Protein AF-A0A8I2FTB3-F1 (afdb_monomer)

Structure (mmCIF, N/CA/C/O backbone):
data_AF-A0A8I2FTB3-F1
#
_entry.id   AF-A0A8I2FTB3-F1
#
loop_
_atom_site.group_PDB
_atom_site.id
_atom_site.type_symbol
_atom_site.label_atom_id
_atom_site.label_alt_id
_atom_site.label_comp_id
_atom_site.label_asym_id
_atom_site.label_entity_id
_atom_site.label_seq_id
_atom_site.pdbx_PDB_ins_code
_atom_site.Cartn_x
_atom_site.Cartn_y
_atom_site.Cartn_z
_atom_site.occupancy
_atom_site.B_iso_or_equiv
_atom_site.auth_seq_id
_atom_site.auth_comp_id
_atom_site.auth_asym_id
_atom_site.auth_atom_id
_atom_site.pdbx_PDB_model_num
ATOM 1 N N . MET A 1 1 ? -5.944 4.458 -16.902 1.00 38.09 1 MET A N 1
ATOM 2 C CA . MET A 1 1 ? -5.053 3.487 -17.588 1.00 38.09 1 MET A CA 1
ATOM 3 C C . MET A 1 1 ? -4.192 4.099 -18.701 1.00 38.09 1 MET A C 1
ATOM 5 O O . MET A 1 1 ? -3.116 3.575 -18.944 1.00 38.09 1 MET A O 1
ATOM 9 N N . GLN A 1 2 ? -4.595 5.196 -19.365 1.00 36.72 2 GLN A N 1
ATOM 10 C CA . GLN A 1 2 ? -3.801 5.747 -20.475 1.00 36.72 2 GLN A CA 1
ATOM 11 C C . GLN A 1 2 ? -2.557 6.549 -20.059 1.00 36.72 2 GLN A C 1
ATOM 13 O O . GLN A 1 2 ? -1.576 6.485 -20.779 1.00 36.72 2 GLN A O 1
ATOM 18 N N . ILE A 1 3 ? -2.555 7.299 -18.953 1.00 33.19 3 ILE A N 1
ATOM 19 C CA . ILE A 1 3 ? -1.509 8.319 -18.738 1.00 33.19 3 ILE A CA 1
ATOM 20 C C . ILE A 1 3 ? -0.160 7.722 -18.303 1.00 33.19 3 ILE A C 1
ATOM 22 O O . ILE A 1 3 ? 0.846 8.100 -18.877 1.00 33.19 3 ILE A O 1
ATOM 26 N N . ILE A 1 4 ? -0.105 6.749 -17.387 1.00 43.00 4 ILE A N 1
ATOM 27 C CA . ILE A 1 4 ? 1.186 6.183 -16.931 1.00 43.00 4 ILE A CA 1
ATOM 28 C C . ILE A 1 4 ? 1.811 5.255 -17.977 1.00 43.00 4 ILE A C 1
ATOM 30 O O . ILE A 1 4 ? 2.991 5.393 -18.267 1.00 43.00 4 ILE A O 1
ATOM 34 N N . TYR A 1 5 ? 1.014 4.417 -18.656 1.00 51.84 5 TYR A N 1
ATOM 35 C CA . TYR A 1 5 ? 1.498 3.711 -19.851 1.00 51.84 5 TYR A CA 1
ATOM 36 C C . TYR A 1 5 ? 1.980 4.690 -20.927 1.00 51.84 5 TYR A C 1
ATOM 38 O O . TYR A 1 5 ? 2.957 4.400 -21.607 1.00 51.84 5 TYR A O 1
ATOM 46 N N . LYS A 1 6 ? 1.320 5.848 -21.084 1.00 52.66 6 LYS A N 1
ATOM 47 C CA . LYS A 1 6 ? 1.789 6.904 -21.990 1.00 52.66 6 LYS A CA 1
ATOM 48 C C . LYS A 1 6 ? 3.086 7.538 -21.501 1.00 52.66 6 LYS A C 1
ATOM 50 O O . LYS A 1 6 ? 3.927 7.798 -22.341 1.00 52.66 6 LYS A O 1
ATOM 55 N N . ILE A 1 7 ? 3.267 7.776 -20.203 1.00 56.91 7 ILE A N 1
ATOM 56 C CA . ILE A 1 7 ? 4.492 8.365 -19.646 1.00 56.91 7 ILE A CA 1
ATOM 57 C C . ILE A 1 7 ? 5.662 7.397 -19.830 1.00 56.91 7 ILE A C 1
ATOM 59 O O . ILE A 1 7 ? 6.665 7.792 -20.417 1.00 56.91 7 ILE A O 1
ATOM 63 N N . ASP A 1 8 ? 5.504 6.126 -19.457 1.00 72.62 8 ASP A N 1
ATOM 64 C CA . ASP A 1 8 ? 6.523 5.100 -19.696 1.00 72.62 8 ASP A CA 1
ATOM 65 C C . ASP A 1 8 ? 6.819 4.970 -21.196 1.00 72.62 8 ASP A C 1
ATOM 67 O O . ASP A 1 8 ? 7.976 4.982 -21.598 1.00 72.62 8 ASP A O 1
ATOM 71 N N . ALA A 1 9 ? 5.795 4.935 -22.056 1.00 76.81 9 ALA A N 1
ATOM 72 C CA . ALA A 1 9 ? 5.991 4.850 -23.504 1.00 76.81 9 ALA A CA 1
ATOM 73 C C . ALA A 1 9 ? 6.649 6.103 -24.107 1.00 76.81 9 ALA A C 1
ATOM 75 O O . ALA A 1 9 ? 7.453 5.972 -25.026 1.00 76.81 9 ALA A O 1
ATOM 76 N N . LEU A 1 10 ? 6.334 7.303 -23.608 1.00 82.25 10 LEU A N 1
ATOM 77 C CA . LEU A 1 10 ? 6.932 8.566 -24.049 1.00 82.25 10 LEU A CA 1
ATOM 78 C C . LEU A 1 10 ? 8.394 8.660 -23.623 1.00 82.25 10 LEU A C 1
ATOM 80 O O . LEU A 1 10 ? 9.224 9.041 -24.442 1.00 82.25 10 LEU A O 1
ATOM 84 N N . PHE A 1 11 ? 8.724 8.275 -22.387 1.00 84.94 11 PHE A N 1
ATOM 85 C CA . PHE A 1 11 ? 10.113 8.193 -21.940 1.00 84.94 11 PHE A CA 1
ATOM 86 C C . PHE A 1 11 ? 10.884 7.145 -22.741 1.00 84.94 11 PHE A C 1
ATOM 88 O O . PHE A 1 11 ? 11.977 7.445 -23.217 1.00 84.94 11 PHE A O 1
ATOM 95 N N . ILE A 1 12 ? 10.295 5.964 -22.961 1.00 88.25 12 ILE A N 1
ATOM 96 C CA . ILE A 1 12 ? 10.894 4.916 -23.796 1.00 88.25 12 ILE A CA 1
ATOM 97 C C . ILE A 1 12 ? 11.180 5.447 -25.200 1.00 88.25 12 ILE A C 1
ATOM 99 O O . ILE A 1 12 ? 12.314 5.382 -25.661 1.00 88.25 12 ILE A O 1
ATOM 103 N N . ALA A 1 13 ? 10.184 6.051 -25.850 1.00 89.06 13 ALA A N 1
ATOM 104 C CA . ALA A 1 13 ? 10.335 6.610 -27.188 1.00 89.06 13 ALA A CA 1
ATOM 105 C C . ALA A 1 13 ? 11.364 7.752 -27.244 1.00 89.06 13 ALA A C 1
ATOM 107 O O . ALA A 1 13 ? 12.151 7.821 -28.187 1.00 89.06 13 ALA A O 1
ATOM 108 N N . PHE A 1 14 ? 11.379 8.634 -26.242 1.00 93.31 14 PHE A N 1
ATOM 109 C CA . PHE A 1 14 ? 12.313 9.756 -26.166 1.00 93.31 14 PHE A CA 1
ATOM 110 C C . PHE A 1 14 ? 13.766 9.286 -26.054 1.00 93.31 14 PHE A C 1
ATOM 112 O O . PHE A 1 14 ? 14.614 9.732 -26.826 1.00 93.31 14 PHE A O 1
ATOM 119 N N . TYR A 1 15 ? 14.062 8.370 -25.129 1.00 92.06 15 TYR A N 1
ATOM 120 C CA . TYR A 1 15 ? 15.420 7.857 -24.949 1.00 92.06 15 TYR A CA 1
ATOM 121 C C . TYR A 1 15 ? 15.863 6.976 -26.119 1.00 92.06 15 TYR A C 1
ATOM 123 O O . TYR A 1 15 ? 17.010 7.101 -26.541 1.00 92.06 15 TYR A O 1
ATOM 131 N N . SER A 1 16 ? 14.964 6.176 -26.699 1.00 92.88 16 SER A N 1
ATOM 132 C CA . SER A 1 16 ? 15.228 5.460 -27.954 1.00 92.88 16 SER A CA 1
ATOM 133 C C . SER A 1 16 ? 15.631 6.415 -29.080 1.00 92.88 16 SER A C 1
ATOM 135 O O . SER A 1 16 ? 16.650 6.230 -29.746 1.00 92.88 16 SER A O 1
ATOM 137 N N . LEU A 1 17 ? 14.875 7.503 -29.270 1.00 94.94 17 LEU A N 1
ATOM 138 C CA . LEU A 1 17 ? 15.209 8.520 -30.266 1.00 94.94 17 LEU A CA 1
ATOM 139 C C . LEU A 1 17 ? 16.562 9.182 -29.964 1.00 94.94 17 LEU A C 1
ATOM 141 O O . LEU A 1 17 ? 17.366 9.376 -30.874 1.00 94.94 17 LEU A O 1
ATOM 145 N N . LEU A 1 18 ? 16.832 9.500 -28.697 1.00 95.06 18 LEU A N 1
ATOM 146 C CA . LEU A 1 18 ? 18.090 10.106 -28.267 1.00 95.06 18 LEU A CA 1
ATOM 147 C C . LEU A 1 18 ? 19.295 9.200 -28.565 1.00 95.06 18 LEU A C 1
ATOM 149 O O . LEU A 1 18 ? 20.283 9.680 -29.121 1.00 95.06 18 LEU A O 1
ATOM 153 N N . ILE A 1 19 ? 19.210 7.904 -28.243 1.00 93.62 19 ILE A N 1
ATOM 154 C CA . ILE A 1 19 ? 20.262 6.912 -28.519 1.00 93.62 19 ILE A CA 1
ATOM 155 C C . ILE A 1 19 ? 20.549 6.852 -30.023 1.00 93.62 19 ILE A C 1
ATOM 157 O O . ILE A 1 19 ? 21.711 6.928 -30.434 1.00 93.62 19 ILE A O 1
ATOM 161 N N . LEU A 1 20 ? 19.501 6.783 -30.850 1.00 94.88 20 LEU A N 1
ATOM 162 C CA . LEU A 1 20 ? 19.632 6.732 -32.306 1.00 94.88 20 LEU A CA 1
ATOM 163 C C . LEU A 1 20 ? 20.249 8.015 -32.884 1.00 94.88 20 LEU A C 1
ATOM 165 O O . LEU A 1 20 ? 21.148 7.933 -33.724 1.00 94.88 20 LEU A O 1
ATOM 169 N N . VAL A 1 21 ? 19.819 9.196 -32.427 1.00 95.88 21 VAL A N 1
ATOM 170 C CA . VAL A 1 21 ? 20.346 10.493 -32.894 1.00 95.88 21 VAL A CA 1
ATOM 171 C C . VAL A 1 21 ? 21.817 10.655 -32.520 1.00 95.88 21 VAL A C 1
ATOM 173 O O . VAL A 1 21 ? 22.639 10.966 -33.383 1.00 95.88 21 VAL A O 1
ATOM 176 N N . VAL A 1 22 ? 22.169 10.404 -31.256 1.00 94.75 22 VAL A N 1
ATOM 177 C CA . VAL A 1 22 ? 23.550 10.532 -30.766 1.00 94.75 22 VAL A CA 1
ATOM 178 C C . VAL A 1 22 ? 24.465 9.522 -31.456 1.00 94.75 22 VAL A C 1
ATOM 180 O O . VAL A 1 22 ? 25.542 9.892 -31.924 1.00 94.75 22 VAL A O 1
ATOM 183 N N . GLY A 1 23 ? 24.030 8.267 -31.588 1.00 92.12 23 GLY A N 1
ATOM 184 C CA . GLY A 1 23 ? 24.797 7.231 -32.279 1.00 92.12 23 GLY A CA 1
ATOM 185 C C . GLY A 1 23 ? 25.028 7.540 -33.762 1.00 92.12 23 GLY A C 1
ATOM 186 O O . GLY A 1 23 ? 26.140 7.373 -34.273 1.00 92.12 23 GLY A O 1
ATOM 187 N N . THR A 1 24 ? 24.013 8.081 -34.443 1.00 92.06 24 THR A N 1
ATOM 188 C CA . THR A 1 24 ? 24.129 8.519 -35.844 1.00 92.06 24 THR A CA 1
ATOM 189 C C . THR A 1 24 ? 25.099 9.693 -35.980 1.00 92.06 24 THR A C 1
ATOM 191 O O . THR A 1 24 ? 26.003 9.649 -36.816 1.00 92.06 24 THR A O 1
ATOM 194 N N . ALA A 1 25 ? 24.974 10.718 -35.129 1.00 92.44 25 ALA A N 1
ATOM 195 C CA . ALA A 1 25 ? 25.873 11.872 -35.129 1.00 92.44 25 ALA A CA 1
ATOM 196 C C . ALA A 1 25 ? 27.334 11.459 -34.886 1.00 92.44 25 ALA A C 1
ATOM 198 O O . ALA A 1 25 ? 28.238 11.930 -35.578 1.00 92.44 25 ALA A O 1
ATOM 199 N N . PHE A 1 26 ? 27.562 10.529 -33.956 1.00 92.94 26 PHE A N 1
ATOM 200 C CA . PHE A 1 26 ? 28.891 10.003 -33.659 1.00 92.94 26 PHE A CA 1
ATOM 201 C C . PHE A 1 26 ? 29.488 9.222 -34.837 1.00 92.94 26 PHE A C 1
ATOM 203 O O . PHE A 1 26 ? 30.647 9.433 -35.192 1.00 92.94 26 PHE A O 1
ATOM 210 N N . THR A 1 27 ? 28.685 8.384 -35.498 1.00 92.06 27 THR A N 1
ATOM 211 C CA . THR A 1 27 ? 29.095 7.641 -36.702 1.00 92.06 27 THR A CA 1
ATOM 212 C C . THR A 1 27 ? 29.553 8.590 -37.815 1.00 92.06 27 THR A C 1
ATOM 214 O O . THR A 1 27 ? 30.596 8.363 -38.433 1.00 92.06 27 THR A O 1
ATOM 217 N N . ILE A 1 28 ? 28.808 9.680 -38.043 1.00 92.38 28 ILE A N 1
ATOM 218 C CA . ILE A 1 28 ? 29.138 10.705 -39.045 1.00 92.38 28 ILE A CA 1
ATOM 219 C C . ILE A 1 28 ? 30.426 11.445 -38.665 1.00 92.38 28 ILE A C 1
ATOM 221 O O . ILE A 1 28 ? 31.328 11.566 -39.493 1.00 92.38 28 ILE A O 1
ATOM 225 N N . ALA A 1 29 ? 30.535 11.914 -37.418 1.00 92.44 29 ALA A N 1
ATOM 226 C CA . ALA A 1 29 ? 31.691 12.672 -36.941 1.00 92.44 29 ALA A CA 1
ATOM 227 C C . ALA A 1 29 ? 32.987 11.847 -36.983 1.00 92.44 29 ALA A C 1
ATOM 229 O O . ALA A 1 29 ? 34.024 12.338 -37.428 1.00 92.44 29 ALA A O 1
ATOM 230 N N . ALA A 1 30 ? 32.918 10.576 -36.578 1.00 91.88 30 ALA A N 1
ATOM 231 C CA . ALA A 1 30 ? 34.052 9.659 -36.602 1.00 91.88 30 ALA A CA 1
ATOM 232 C C . ALA A 1 30 ? 34.360 9.103 -38.004 1.00 91.88 30 ALA A C 1
ATOM 234 O O . ALA A 1 30 ? 35.392 8.457 -38.182 1.00 91.88 30 ALA A O 1
ATOM 235 N N . LYS A 1 31 ? 33.467 9.315 -38.986 1.00 93.00 31 LYS A N 1
ATOM 236 C CA . LYS A 1 31 ? 33.526 8.736 -40.342 1.00 93.00 31 LYS A CA 1
ATOM 237 C C . LYS A 1 31 ? 33.782 7.225 -40.333 1.00 93.00 31 LYS A C 1
ATOM 239 O O . LYS A 1 31 ? 34.464 6.697 -41.209 1.00 93.00 31 LYS A O 1
ATOM 244 N N . ASN A 1 32 ? 33.257 6.529 -39.327 1.00 91.62 32 ASN A N 1
ATOM 245 C CA . ASN A 1 32 ? 33.548 5.122 -39.097 1.00 91.62 32 ASN A CA 1
ATOM 246 C C . ASN A 1 32 ? 32.251 4.333 -38.911 1.00 91.62 32 ASN A C 1
ATOM 248 O O . ASN A 1 32 ? 31.542 4.481 -37.918 1.00 91.62 32 ASN A O 1
ATOM 252 N N . VAL A 1 33 ? 31.963 3.467 -39.881 1.00 89.81 33 VAL A N 1
ATOM 253 C CA . VAL A 1 33 ? 30.726 2.675 -39.958 1.00 89.81 33 VAL A CA 1
ATOM 254 C C . VAL A 1 33 ? 30.638 1.636 -38.830 1.00 89.81 33 VAL A C 1
ATOM 256 O O . VAL A 1 33 ? 29.546 1.168 -38.512 1.00 89.81 33 VAL A O 1
ATOM 259 N N . ILE A 1 34 ? 31.754 1.325 -38.155 1.00 91.31 34 ILE A N 1
ATOM 260 C CA . ILE A 1 34 ? 31.787 0.372 -37.035 1.00 91.31 34 ILE A CA 1
ATOM 261 C C . ILE A 1 34 ? 30.890 0.782 -35.854 1.00 91.31 34 ILE A C 1
ATOM 263 O O . ILE A 1 34 ? 30.522 -0.064 -35.043 1.00 91.31 34 ILE A O 1
ATOM 267 N N . PHE A 1 35 ? 30.500 2.057 -35.757 1.00 90.00 35 PHE 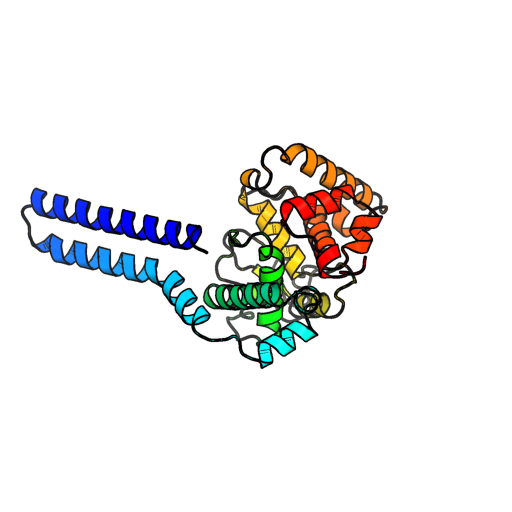A N 1
ATOM 268 C CA . PHE A 1 35 ? 29.640 2.546 -34.678 1.00 90.00 35 PHE A CA 1
ATOM 269 C C . PHE A 1 35 ? 28.149 2.247 -34.883 1.00 90.00 35 PHE A C 1
ATOM 271 O O . PHE A 1 35 ? 27.421 2.175 -33.897 1.00 90.00 35 PHE A O 1
ATOM 278 N N . ILE A 1 36 ? 27.704 1.955 -36.111 1.00 91.06 36 ILE A N 1
ATOM 279 C CA . ILE A 1 36 ? 26.313 1.560 -36.393 1.00 91.06 36 ILE A CA 1
ATOM 280 C C . ILE A 1 36 ? 25.890 0.315 -35.592 1.00 91.06 36 ILE A C 1
ATOM 282 O O . ILE A 1 36 ? 24.902 0.398 -34.858 1.00 91.06 36 ILE A O 1
ATOM 286 N N . PRO A 1 37 ? 26.600 -0.833 -35.661 1.00 94.44 37 PRO A N 1
ATOM 287 C CA . PRO A 1 37 ? 26.211 -2.013 -34.888 1.00 94.44 37 PRO A CA 1
ATOM 288 C C . PRO A 1 37 ? 26.283 -1.778 -33.373 1.00 94.44 37 PRO A C 1
ATOM 290 O O . PRO A 1 37 ? 25.489 -2.360 -32.639 1.00 94.44 37 PRO A O 1
ATOM 293 N N . ILE A 1 38 ? 27.175 -0.901 -32.897 1.00 93.62 38 ILE A N 1
ATOM 294 C CA . ILE A 1 38 ? 27.267 -0.539 -31.474 1.00 93.62 38 ILE A CA 1
ATOM 295 C C . ILE A 1 38 ? 26.015 0.231 -31.040 1.00 93.62 38 ILE A C 1
ATOM 297 O O . ILE A 1 38 ? 25.411 -0.117 -30.029 1.00 93.62 38 ILE A O 1
ATOM 301 N N . THR A 1 39 ? 25.578 1.231 -31.810 1.00 93.50 39 THR A N 1
ATOM 302 C CA . THR A 1 39 ? 24.341 1.972 -31.522 1.00 93.50 39 THR A CA 1
ATOM 303 C C . THR A 1 39 ? 23.121 1.054 -31.528 1.00 93.50 39 THR A C 1
ATOM 305 O O . THR A 1 39 ? 22.310 1.126 -30.609 1.00 93.50 39 THR A O 1
ATOM 308 N N . LEU A 1 40 ? 23.010 0.149 -32.506 1.00 95.44 40 LEU A N 1
ATOM 309 C CA . LEU A 1 40 ? 21.906 -0.815 -32.561 1.00 95.44 40 LEU A CA 1
ATOM 310 C C . LEU A 1 40 ? 21.920 -1.786 -31.373 1.00 95.44 40 LEU A C 1
ATOM 312 O O . LEU A 1 40 ? 20.862 -2.115 -30.841 1.00 95.44 40 LEU A O 1
ATOM 316 N N . LEU A 1 41 ? 23.103 -2.220 -30.927 1.00 95.94 41 LEU A N 1
ATOM 317 C CA . LEU A 1 41 ? 23.243 -3.047 -29.730 1.00 95.94 41 LEU A CA 1
ATOM 318 C C . LEU A 1 41 ? 22.793 -2.291 -28.473 1.00 95.94 41 LEU A C 1
ATOM 320 O O . LEU A 1 41 ? 22.045 -2.847 -27.671 1.00 95.94 41 LEU A O 1
ATOM 324 N N . VAL A 1 42 ? 23.210 -1.032 -28.313 1.00 94.81 42 VAL A N 1
ATOM 325 C CA . VAL A 1 42 ? 22.790 -0.180 -27.187 1.00 94.81 42 VAL A CA 1
ATOM 326 C C . VAL A 1 42 ? 21.274 0.015 -27.192 1.00 94.81 42 VAL A C 1
ATOM 328 O O . VAL A 1 42 ? 20.644 -0.162 -26.152 1.00 94.81 42 VAL A O 1
ATOM 331 N N . GLU A 1 43 ? 20.680 0.291 -28.353 1.00 95.19 43 GLU A N 1
ATOM 332 C CA . GLU A 1 43 ? 19.229 0.442 -28.510 1.00 95.19 43 GLU A CA 1
ATOM 333 C C . GLU A 1 43 ? 18.480 -0.853 -28.168 1.00 95.19 43 GLU A C 1
ATOM 335 O O . GLU A 1 43 ? 17.510 -0.844 -27.411 1.00 95.19 43 GLU A O 1
ATOM 340 N N . MET A 1 44 ? 18.960 -1.997 -28.661 1.00 95.62 44 MET A N 1
ATOM 341 C CA . MET A 1 44 ? 18.366 -3.300 -28.360 1.00 95.62 44 MET A CA 1
ATOM 342 C C . MET A 1 44 ? 18.421 -3.611 -26.858 1.00 95.62 44 MET A C 1
ATOM 344 O O . MET A 1 44 ? 17.428 -4.065 -26.285 1.00 95.62 44 MET A O 1
ATOM 348 N N . VAL A 1 45 ? 19.560 -3.355 -26.203 1.00 95.12 45 VAL A N 1
ATOM 349 C CA . VAL A 1 45 ? 19.706 -3.542 -24.752 1.00 95.12 45 VAL A CA 1
ATOM 350 C C . VAL A 1 45 ? 18.767 -2.601 -23.999 1.00 95.12 45 VAL A C 1
ATOM 352 O O . VAL A 1 45 ? 18.030 -3.066 -23.126 1.00 95.12 45 VAL A O 1
ATOM 355 N N . TYR A 1 46 ? 18.727 -1.319 -24.371 1.00 93.81 46 TYR A N 1
ATOM 356 C CA . TYR A 1 46 ? 17.835 -0.324 -23.780 1.00 93.81 46 TYR A CA 1
ATOM 357 C C . TYR A 1 46 ? 16.368 -0.769 -23.851 1.00 93.81 46 TYR A C 1
ATOM 359 O O . TYR A 1 46 ? 15.718 -0.913 -22.813 1.00 93.81 46 TYR A O 1
ATOM 367 N N . LEU A 1 47 ? 15.873 -1.092 -25.050 1.00 92.88 47 LEU A N 1
ATOM 368 C CA . LEU A 1 47 ? 14.500 -1.550 -25.260 1.00 92.88 47 LEU A CA 1
ATOM 369 C C . LEU A 1 47 ? 14.200 -2.851 -24.509 1.00 92.88 47 LEU A C 1
ATOM 371 O O . LEU A 1 47 ? 13.114 -2.992 -23.946 1.00 92.88 47 LEU A O 1
ATOM 375 N N . SER A 1 48 ? 15.150 -3.792 -24.444 1.00 90.44 48 SER A N 1
ATOM 376 C CA . SER A 1 48 ? 14.961 -5.057 -23.719 1.00 90.44 48 SER A CA 1
ATOM 377 C C . SER A 1 48 ? 14.738 -4.849 -22.217 1.00 90.44 48 SER A C 1
ATOM 379 O O . SER A 1 48 ? 13.927 -5.549 -21.608 1.00 90.44 48 SER A O 1
ATOM 381 N N . VAL A 1 49 ? 15.417 -3.862 -21.624 1.00 89.50 49 VAL A N 1
ATOM 382 C CA . VAL A 1 49 ? 15.266 -3.500 -20.211 1.00 89.50 49 VAL A CA 1
ATOM 383 C C . VAL A 1 49 ? 13.996 -2.678 -20.015 1.00 89.50 49 VAL A C 1
ATOM 385 O O . VAL A 1 49 ? 13.180 -3.011 -19.153 1.00 89.50 49 VAL A O 1
ATOM 388 N N . ALA A 1 50 ? 13.793 -1.651 -20.838 1.00 88.62 50 ALA A N 1
ATOM 389 C CA . ALA A 1 50 ? 12.704 -0.699 -20.677 1.00 88.62 50 ALA A CA 1
ATOM 390 C C . ALA A 1 50 ? 11.322 -1.324 -20.948 1.00 88.62 50 ALA A C 1
ATOM 392 O O . ALA A 1 50 ? 10.360 -1.055 -20.229 1.00 88.62 50 ALA A O 1
ATOM 393 N N . LEU A 1 51 ? 11.221 -2.246 -21.914 1.00 90.44 51 LEU A N 1
ATOM 394 C CA . LEU A 1 51 ? 9.972 -2.951 -22.226 1.00 90.44 51 LEU A CA 1
ATOM 395 C C . LEU A 1 51 ? 9.708 -4.167 -21.325 1.00 90.44 51 LEU A C 1
ATOM 397 O O . LEU A 1 51 ? 8.608 -4.724 -21.358 1.00 90.44 51 LEU A O 1
ATOM 401 N N . ARG A 1 52 ? 10.662 -4.585 -20.480 1.00 88.06 52 ARG A N 1
ATOM 402 C CA . ARG A 1 52 ? 10.521 -5.783 -19.632 1.00 88.06 52 ARG A CA 1
ATOM 403 C C . ARG A 1 52 ? 9.318 -5.698 -18.693 1.00 88.06 52 ARG A C 1
ATOM 405 O O . ARG A 1 52 ? 8.539 -6.648 -18.605 1.00 88.06 52 ARG A O 1
ATOM 412 N N . ARG A 1 53 ? 9.180 -4.580 -17.976 1.00 86.88 53 ARG A N 1
ATOM 413 C CA . ARG A 1 53 ? 8.095 -4.338 -17.011 1.00 86.88 53 ARG A CA 1
ATOM 414 C C . ARG A 1 53 ? 6.718 -4.230 -17.690 1.00 86.88 53 ARG A C 1
ATOM 416 O O . ARG A 1 53 ? 5.844 -5.020 -17.328 1.00 86.88 53 ARG A O 1
ATOM 423 N N . PRO A 1 54 ? 6.499 -3.371 -18.710 1.00 87.50 54 PRO A N 1
ATOM 424 C CA . PRO A 1 54 ? 5.196 -3.289 -19.373 1.00 87.50 54 PRO A CA 1
ATOM 425 C C . PRO A 1 54 ? 4.812 -4.602 -20.065 1.00 87.50 54 PRO A C 1
ATOM 427 O O . PRO A 1 54 ? 3.646 -4.995 -20.026 1.00 87.50 54 PRO A O 1
ATOM 430 N N . TYR A 1 55 ? 5.776 -5.342 -20.623 1.00 88.38 55 TYR A N 1
ATOM 431 C CA . TYR A 1 55 ? 5.509 -6.657 -21.204 1.00 88.38 55 TYR A CA 1
ATOM 432 C C . TYR A 1 55 ? 5.040 -7.681 -20.159 1.00 88.38 55 TYR A C 1
ATOM 434 O O . TYR A 1 55 ? 4.077 -8.414 -20.403 1.00 88.38 55 TYR A O 1
ATOM 442 N N . LYS A 1 56 ? 5.669 -7.724 -18.975 1.00 89.88 56 LYS A N 1
ATOM 443 C CA . LYS A 1 56 ? 5.218 -8.575 -17.860 1.00 89.88 56 LYS A CA 1
ATOM 444 C C . LYS A 1 56 ? 3.787 -8.244 -17.435 1.00 89.88 56 LYS A C 1
ATOM 446 O O . LYS A 1 56 ? 2.959 -9.155 -17.379 1.00 89.88 56 LYS A O 1
ATOM 451 N N . ARG A 1 57 ? 3.486 -6.959 -17.216 1.00 90.69 57 ARG A N 1
ATOM 452 C CA . ARG A 1 57 ? 2.142 -6.482 -16.854 1.00 90.69 57 ARG A CA 1
ATOM 453 C C . ARG A 1 57 ? 1.112 -6.859 -17.919 1.00 90.69 57 ARG A C 1
ATOM 455 O O . ARG A 1 57 ? 0.082 -7.443 -17.600 1.00 90.69 57 ARG A O 1
ATOM 462 N N . TYR A 1 58 ? 1.416 -6.626 -19.197 1.00 89.06 58 TYR A N 1
ATOM 463 C CA . TYR A 1 58 ? 0.553 -7.018 -20.315 1.00 89.06 58 TYR A CA 1
ATOM 464 C C . TYR A 1 58 ? 0.237 -8.520 -20.316 1.00 89.06 58 TYR A C 1
ATOM 466 O O . TYR A 1 58 ? -0.921 -8.918 -20.463 1.00 89.06 58 TYR A O 1
ATOM 474 N N . ARG A 1 59 ? 1.249 -9.374 -20.114 1.00 90.75 59 ARG A N 1
ATOM 475 C CA . ARG A 1 59 ? 1.044 -10.828 -20.032 1.00 90.75 59 ARG A CA 1
ATOM 476 C C . ARG A 1 59 ? 0.202 -11.236 -18.827 1.00 90.75 59 ARG A C 1
ATOM 478 O O . ARG A 1 59 ? -0.608 -12.150 -18.966 1.00 90.75 59 ARG A O 1
ATOM 485 N N . ALA A 1 60 ? 0.392 -10.591 -17.677 1.00 90.50 60 ALA A N 1
ATOM 486 C CA . ALA A 1 60 ? -0.402 -10.846 -16.478 1.00 90.50 60 ALA A CA 1
ATOM 487 C C . ALA A 1 60 ? -1.872 -10.448 -16.684 1.00 90.50 60 ALA A C 1
ATOM 489 O O . ALA A 1 60 ? -2.774 -11.206 -16.337 1.00 90.50 60 ALA A O 1
ATOM 490 N N . LEU A 1 61 ? -2.116 -9.308 -17.335 1.00 91.25 61 LEU A N 1
ATOM 491 C CA . LEU A 1 61 ? -3.462 -8.787 -17.573 1.00 91.25 61 LEU A CA 1
ATOM 492 C C . LEU A 1 61 ? -4.257 -9.560 -18.632 1.00 91.25 61 LEU A C 1
ATOM 494 O O . LEU A 1 61 ? -5.485 -9.587 -18.565 1.00 91.25 61 LEU A O 1
ATOM 498 N N . LYS A 1 62 ? -3.576 -10.227 -19.570 1.00 90.94 62 LYS A N 1
ATOM 499 C CA . LYS A 1 62 ? -4.210 -11.109 -20.563 1.00 90.94 62 LYS A CA 1
ATOM 500 C C . LYS A 1 62 ? -4.855 -12.358 -19.969 1.00 90.94 62 LYS A C 1
ATOM 502 O O . LYS A 1 62 ? -5.747 -12.924 -20.593 1.00 90.94 62 LYS A O 1
ATOM 507 N N . LYS A 1 63 ? -4.371 -12.830 -18.820 1.00 89.38 63 LYS A N 1
ATOM 508 C CA . LYS A 1 63 ? -4.921 -14.013 -18.157 1.00 89.38 63 LYS A CA 1
ATOM 509 C C . LYS A 1 63 ? -6.001 -13.578 -17.168 1.00 89.38 63 LYS A C 1
ATOM 511 O O . LYS A 1 63 ? -5.731 -12.651 -16.402 1.00 89.38 63 LYS A O 1
ATOM 516 N N . PRO A 1 64 ? -7.182 -14.218 -17.141 1.00 90.56 64 PRO A N 1
ATOM 517 C CA . PRO A 1 6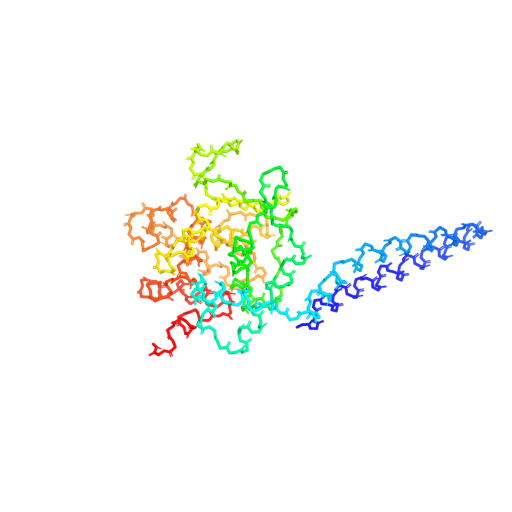4 ? -8.144 -13.971 -16.074 1.00 90.56 64 PRO A CA 1
ATOM 518 C C . PRO A 1 64 ? -7.526 -14.342 -14.722 1.00 90.56 64 PRO A C 1
ATOM 520 O O . PRO A 1 64 ? -6.614 -15.174 -14.656 1.00 90.56 64 PRO A O 1
ATOM 523 N N . ILE A 1 65 ? -8.001 -13.713 -13.647 1.00 93.62 65 ILE A N 1
ATOM 524 C CA . ILE A 1 65 ? -7.607 -14.138 -12.306 1.00 93.62 65 ILE A CA 1
ATOM 525 C C . ILE A 1 65 ? -8.187 -15.544 -12.042 1.00 93.62 65 ILE A C 1
ATOM 527 O O . ILE A 1 65 ? -9.335 -15.796 -12.423 1.00 93.62 65 ILE A O 1
ATOM 531 N N . PRO A 1 66 ? -7.419 -16.477 -11.450 1.00 95.62 66 PRO A N 1
ATOM 532 C CA . PRO A 1 66 ? -7.941 -17.791 -11.089 1.00 95.62 66 PRO A CA 1
ATOM 533 C C . PRO A 1 66 ? -9.123 -17.690 -10.122 1.00 95.62 66 PRO A C 1
ATOM 535 O O . PRO A 1 66 ? -9.111 -16.865 -9.210 1.00 95.62 66 PRO A O 1
ATOM 538 N N . GLU A 1 67 ? -10.120 -18.559 -10.285 1.00 95.56 67 GLU A N 1
ATOM 539 C CA . GLU A 1 67 ? -11.321 -18.541 -9.439 1.00 95.56 67 GLU A CA 1
ATOM 540 C C . GLU A 1 67 ? -11.001 -18.848 -7.967 1.00 95.56 67 GLU A C 1
ATOM 542 O O . GLU A 1 67 ? -11.535 -18.212 -7.065 1.00 95.56 67 GLU A O 1
ATOM 547 N N . GLU A 1 68 ? -10.035 -19.737 -7.725 1.00 96.12 68 GLU A N 1
ATOM 548 C CA . GLU A 1 68 ? -9.480 -20.014 -6.394 1.00 96.12 68 GLU A CA 1
ATOM 549 C C . GLU A 1 68 ? -8.973 -18.738 -5.703 1.00 96.12 68 GLU A C 1
ATOM 551 O O . GLU A 1 68 ? -9.192 -18.537 -4.511 1.00 96.12 68 GLU A O 1
ATOM 556 N N . TRP A 1 69 ? -8.338 -17.828 -6.448 1.00 96.69 69 TRP A N 1
ATOM 557 C CA . TRP A 1 69 ? -7.827 -16.587 -5.866 1.00 96.69 69 TRP A CA 1
ATOM 558 C C . TRP A 1 69 ? -8.973 -15.670 -5.455 1.00 96.69 69 TRP A C 1
ATOM 560 O O . TRP A 1 69 ? -8.904 -15.072 -4.387 1.00 96.69 69 TRP A O 1
ATOM 570 N N . LYS A 1 70 ? -10.042 -15.585 -6.257 1.00 96.88 70 LYS A N 1
ATOM 571 C CA . LYS A 1 70 ? -11.231 -14.804 -5.889 1.00 96.88 70 LYS A CA 1
ATOM 572 C C . LYS A 1 70 ? -11.882 -15.338 -4.619 1.00 96.88 70 LYS A C 1
ATOM 574 O O . LYS A 1 70 ? -12.276 -14.545 -3.771 1.00 96.88 70 LYS A O 1
ATOM 579 N N . GLN A 1 71 ? -11.952 -16.662 -4.467 1.00 96.00 71 GLN A N 1
ATOM 580 C CA . GLN A 1 71 ? -12.473 -17.297 -3.254 1.00 96.00 71 GLN A CA 1
ATOM 581 C C . GLN A 1 71 ? -11.629 -16.929 -2.028 1.00 96.00 71 GLN A C 1
ATOM 583 O O . GLN A 1 71 ? -12.182 -16.464 -1.035 1.00 96.00 71 GLN A O 1
ATOM 588 N N . ILE A 1 72 ? -10.298 -17.031 -2.125 1.00 95.69 72 ILE A N 1
ATOM 589 C CA . ILE A 1 72 ? -9.384 -16.633 -1.042 1.00 95.69 72 ILE A CA 1
ATOM 590 C C . ILE A 1 72 ? -9.549 -15.146 -0.696 1.00 95.69 72 ILE A C 1
ATOM 592 O O . ILE A 1 72 ? -9.600 -14.787 0.480 1.00 95.69 72 ILE A O 1
ATOM 596 N N . LEU A 1 73 ? -9.645 -14.273 -1.702 1.00 95.88 73 LEU A N 1
ATOM 597 C CA . LEU A 1 73 ? -9.822 -12.834 -1.493 1.00 95.88 73 LEU A CA 1
ATOM 598 C C . LEU A 1 73 ? -11.169 -12.515 -0.837 1.00 95.88 73 LEU A C 1
ATOM 600 O O . LEU A 1 73 ? -11.212 -11.686 0.067 1.00 95.88 73 LEU A O 1
ATOM 604 N N . ALA A 1 74 ? -12.249 -13.181 -1.248 1.00 94.81 74 ALA A N 1
ATOM 605 C CA . ALA A 1 74 ? -13.574 -13.018 -0.653 1.00 94.81 74 ALA A CA 1
ATOM 606 C C . ALA A 1 74 ? -13.649 -13.541 0.792 1.00 94.81 74 ALA A C 1
ATOM 608 O O . ALA A 1 74 ? -14.433 -13.020 1.585 1.00 94.81 74 ALA A O 1
ATOM 609 N N . GLU A 1 75 ? -12.844 -14.553 1.131 1.00 92.75 75 GLU A N 1
ATOM 610 C CA . GLU A 1 75 ? -12.716 -15.087 2.490 1.00 92.75 75 GLU A CA 1
ATOM 611 C C . GLU A 1 75 ? -11.911 -14.148 3.397 1.00 92.75 75 GLU A C 1
ATOM 613 O O . GLU A 1 75 ? -12.311 -13.906 4.531 1.00 92.75 75 GLU A O 1
ATOM 618 N N . CYS A 1 76 ? -10.777 -13.631 2.913 1.00 90.75 76 CYS A N 1
ATOM 619 C CA . CYS A 1 76 ? -9.784 -12.980 3.772 1.00 90.75 76 CYS A CA 1
ATOM 620 C C . CYS A 1 76 ? -9.864 -11.450 3.777 1.00 90.75 76 CYS A C 1
ATOM 622 O O . CYS A 1 76 ? -9.482 -10.828 4.758 1.00 90.75 76 CYS A O 1
ATOM 624 N N . SER A 1 77 ? -10.297 -10.818 2.684 1.00 92.31 77 SER A N 1
ATOM 625 C CA . SER A 1 77 ? -10.314 -9.357 2.563 1.00 92.31 77 SER A CA 1
ATOM 626 C C . SER A 1 77 ? -11.736 -8.826 2.691 1.00 92.31 77 SER A C 1
ATOM 628 O O . SER A 1 77 ? -12.529 -8.895 1.747 1.00 92.31 77 SER A O 1
ATOM 630 N N . SER A 1 78 ? -12.047 -8.243 3.855 1.00 91.56 78 SER A N 1
ATOM 631 C CA . SER A 1 78 ? -13.330 -7.563 4.080 1.00 91.56 78 SER A CA 1
ATOM 632 C C . SER A 1 78 ? -13.554 -6.452 3.051 1.00 91.56 78 SER A C 1
ATOM 634 O O . SER A 1 78 ? -14.635 -6.360 2.468 1.00 91.56 78 SER A O 1
ATOM 636 N N . PHE A 1 79 ? -12.510 -5.685 2.723 1.00 94.00 79 PHE A N 1
ATOM 637 C CA . PHE A 1 79 ? -12.576 -4.656 1.687 1.00 94.00 79 PHE A CA 1
ATOM 638 C C . PHE A 1 79 ? -13.008 -5.236 0.331 1.00 94.00 79 PHE A C 1
ATOM 640 O O . PHE A 1 79 ? -13.999 -4.786 -0.235 1.00 94.00 79 PHE A O 1
ATOM 647 N N . TYR A 1 80 ? -12.333 -6.281 -0.172 1.00 95.75 80 TYR A N 1
ATOM 648 C CA . TYR A 1 80 ? -12.681 -6.901 -1.460 1.00 95.75 80 TYR A CA 1
ATOM 649 C C . TYR A 1 80 ? -14.092 -7.498 -1.469 1.00 95.75 80 TYR A C 1
ATOM 651 O O . TYR A 1 80 ? -14.812 -7.376 -2.463 1.00 95.75 80 TYR A O 1
ATOM 659 N N . LYS A 1 81 ? -14.503 -8.131 -0.365 1.00 94.38 81 LYS A N 1
ATOM 660 C CA . LYS A 1 81 ? -15.821 -8.759 -0.231 1.00 94.38 81 LYS A CA 1
ATOM 661 C C . LYS A 1 81 ? -16.959 -7.774 -0.520 1.00 94.38 81 LYS A C 1
ATOM 663 O O . LYS A 1 81 ? -17.891 -8.148 -1.242 1.00 94.38 81 LYS A O 1
ATOM 668 N N . HIS A 1 82 ? -16.850 -6.544 -0.013 1.00 94.44 82 HIS A N 1
ATOM 669 C CA . HIS A 1 82 ? -17.886 -5.512 -0.110 1.00 94.44 82 HIS A CA 1
ATOM 670 C C . HIS A 1 82 ? -17.806 -4.631 -1.368 1.00 94.44 82 HIS A C 1
ATOM 672 O O . HIS A 1 82 ? -18.699 -3.820 -1.604 1.00 94.44 82 HIS A O 1
ATOM 678 N N . LEU A 1 83 ? -16.786 -4.798 -2.215 1.00 95.75 83 LEU A N 1
ATOM 679 C CA . LEU A 1 83 ? -16.732 -4.095 -3.497 1.00 95.75 83 LEU A CA 1
ATOM 680 C C . LEU A 1 83 ? -17.865 -4.540 -4.436 1.00 95.75 83 LEU A C 1
ATOM 682 O O . LEU A 1 83 ? -18.241 -5.719 -4.494 1.00 95.75 83 LEU A O 1
ATOM 686 N N . ASP A 1 84 ? -18.346 -3.589 -5.233 1.00 94.88 84 ASP A N 1
ATOM 687 C CA . ASP A 1 84 ? -19.196 -3.858 -6.387 1.00 94.88 84 ASP A CA 1
ATOM 688 C C . ASP A 1 84 ? -18.413 -4.567 -7.508 1.00 94.88 84 ASP A C 1
ATOM 690 O O . ASP A 1 84 ? -17.204 -4.798 -7.419 1.00 94.88 84 ASP A O 1
ATOM 694 N N . GLN A 1 85 ? -19.108 -4.956 -8.578 1.00 95.00 85 GLN A N 1
ATOM 695 C CA . GLN A 1 85 ? -18.495 -5.726 -9.662 1.00 95.00 85 GLN A CA 1
ATOM 696 C C . GLN A 1 85 ? -17.337 -4.969 -10.332 1.00 95.00 85 GLN A C 1
ATOM 698 O O . GLN A 1 85 ? -16.271 -5.541 -10.555 1.00 95.00 85 GLN A O 1
ATOM 703 N N . GLU A 1 86 ? -17.514 -3.674 -10.603 1.00 94.25 86 GLU A N 1
ATOM 704 C CA . GLU A 1 86 ? -16.465 -2.851 -11.211 1.00 94.25 86 GLU A CA 1
ATOM 705 C C . GLU A 1 86 ? -15.263 -2.693 -10.263 1.00 94.25 86 GLU A C 1
ATOM 707 O O . GLU A 1 86 ? -14.103 -2.787 -10.675 1.00 94.25 86 GLU A O 1
ATOM 712 N N . GLY A 1 87 ? -15.522 -2.504 -8.968 1.00 95.00 87 GLY A N 1
ATOM 713 C CA . GLY A 1 87 ? -14.514 -2.458 -7.921 1.00 95.00 87 GLY A CA 1
ATOM 714 C C . GLY A 1 87 ? -13.714 -3.752 -7.824 1.00 95.00 87 GLY A C 1
ATOM 715 O O . GLY A 1 87 ? -12.482 -3.693 -7.793 1.00 95.00 87 GLY A O 1
ATOM 716 N N . LYS A 1 88 ? -14.376 -4.914 -7.851 1.00 96.50 88 LYS A N 1
ATOM 717 C CA . LYS A 1 88 ? -13.711 -6.227 -7.845 1.00 96.50 88 LYS A CA 1
ATOM 718 C C . LYS A 1 88 ? -12.812 -6.405 -9.061 1.00 96.50 88 LYS A C 1
ATOM 720 O O . LYS A 1 88 ? -11.654 -6.782 -8.903 1.00 96.50 88 LYS A O 1
ATOM 725 N N . GLU A 1 89 ? -13.272 -6.030 -10.251 1.00 94.50 89 GLU A N 1
ATOM 726 C CA . GLU A 1 89 ? -12.461 -6.093 -11.473 1.00 94.50 89 GLU A CA 1
ATOM 727 C C . GLU A 1 89 ? -11.207 -5.208 -11.395 1.00 94.50 89 GLU A C 1
ATOM 729 O O . GLU A 1 89 ? -10.117 -5.628 -11.806 1.00 94.50 89 GLU A O 1
ATOM 734 N N . ARG A 1 90 ? -11.328 -3.995 -10.831 1.00 93.50 90 ARG A N 1
ATOM 735 C CA . ARG A 1 90 ? -10.172 -3.117 -10.577 1.00 93.50 90 ARG A CA 1
ATOM 736 C C . ARG A 1 90 ? -9.213 -3.739 -9.560 1.00 93.50 90 ARG A C 1
ATOM 738 O O . ARG A 1 90 ? -8.017 -3.801 -9.829 1.00 93.50 90 ARG A O 1
ATOM 745 N N . PHE A 1 91 ? -9.730 -4.256 -8.450 1.00 95.88 91 PHE A N 1
ATOM 746 C CA . PHE A 1 91 ? -8.934 -4.881 -7.393 1.00 95.88 91 PHE A CA 1
ATOM 747 C C . PHE A 1 91 ? -8.161 -6.113 -7.903 1.00 95.88 91 PHE A C 1
ATOM 749 O O . PHE A 1 91 ? -6.953 -6.234 -7.704 1.00 95.88 91 PHE A O 1
ATOM 756 N N . GLU A 1 92 ? -8.822 -6.994 -8.657 1.00 96.12 92 GLU A N 1
ATOM 757 C CA . GLU A 1 92 ? -8.224 -8.187 -9.275 1.00 96.12 92 GLU A CA 1
ATOM 758 C C . GLU A 1 92 ? -7.178 -7.843 -10.343 1.00 96.12 92 GLU A C 1
ATOM 760 O O . GLU A 1 92 ? -6.182 -8.555 -10.528 1.00 96.12 92 GLU A O 1
ATOM 765 N N . ARG A 1 93 ? -7.392 -6.755 -11.092 1.00 93.50 93 ARG A N 1
ATOM 766 C CA . ARG A 1 93 ? -6.387 -6.205 -12.007 1.00 93.50 93 ARG A CA 1
ATOM 767 C C . ARG A 1 93 ? -5.152 -5.756 -11.230 1.00 93.50 93 ARG A C 1
ATOM 769 O O . ARG A 1 93 ? -4.044 -6.116 -11.629 1.00 93.50 93 ARG A O 1
ATOM 776 N N . ASP A 1 94 ? -5.336 -5.012 -10.147 1.00 93.38 94 ASP A N 1
ATOM 777 C CA . ASP A 1 94 ? -4.236 -4.426 -9.381 1.00 93.38 94 ASP A CA 1
ATOM 778 C C . ASP A 1 94 ? -3.415 -5.510 -8.664 1.00 93.38 94 ASP A C 1
ATOM 780 O O . ASP A 1 94 ? -2.186 -5.469 -8.715 1.00 93.38 94 ASP A O 1
ATOM 784 N N . ILE A 1 95 ? -4.056 -6.576 -8.165 1.00 94.88 95 ILE A N 1
ATOM 785 C CA . ILE A 1 95 ? -3.365 -7.783 -7.673 1.00 94.88 95 ILE A CA 1
ATOM 786 C C . ILE A 1 95 ? -2.485 -8.413 -8.756 1.00 94.88 95 ILE A C 1
ATOM 788 O O . ILE A 1 95 ? -1.314 -8.713 -8.514 1.00 94.88 95 ILE A O 1
ATOM 792 N N . ARG A 1 96 ? -3.020 -8.625 -9.966 1.00 94.19 96 ARG A N 1
ATOM 793 C CA . ARG A 1 96 ? -2.251 -9.240 -11.064 1.00 94.19 96 ARG A CA 1
ATOM 794 C C . ARG A 1 96 ? -1.067 -8.375 -11.486 1.00 94.19 96 ARG A C 1
ATOM 796 O O . ARG A 1 96 ? -0.007 -8.919 -11.790 1.00 94.19 96 ARG A O 1
ATOM 803 N N . VAL A 1 97 ? -1.235 -7.052 -11.507 1.00 91.25 97 VAL A N 1
ATOM 804 C CA . VAL A 1 97 ? -0.140 -6.111 -11.783 1.00 91.25 97 VAL A CA 1
ATOM 805 C C . VAL A 1 97 ? 0.915 -6.200 -10.686 1.00 91.25 97 VAL A C 1
ATOM 807 O O . VAL A 1 97 ? 2.086 -6.410 -11.003 1.00 91.25 97 VAL A O 1
ATOM 810 N N . PHE A 1 98 ? 0.505 -6.131 -9.419 1.00 92.25 98 PHE A N 1
ATOM 811 C CA . PHE A 1 98 ? 1.405 -6.192 -8.272 1.00 92.25 98 PHE A CA 1
ATOM 812 C C . PHE A 1 98 ? 2.247 -7.475 -8.273 1.00 92.25 98 PHE A C 1
ATOM 814 O O . PHE A 1 98 ? 3.474 -7.410 -8.259 1.00 92.25 98 PHE A O 1
ATOM 821 N N . LEU A 1 99 ? 1.607 -8.639 -8.413 1.00 93.31 99 LEU A N 1
ATOM 822 C CA . LEU A 1 99 ? 2.288 -9.939 -8.456 1.00 93.31 99 LEU A CA 1
ATOM 823 C C . LEU A 1 99 ? 3.166 -10.137 -9.707 1.00 93.31 99 LEU A C 1
ATOM 825 O O . LEU A 1 99 ? 4.002 -11.040 -9.737 1.00 93.31 99 LEU A O 1
ATOM 829 N N . SER A 1 100 ? 2.981 -9.329 -10.757 1.00 91.69 100 SER A N 1
ATOM 830 C CA . SER A 1 100 ? 3.851 -9.344 -11.942 1.00 91.69 100 SER A CA 1
ATOM 831 C C . SER A 1 100 ? 5.115 -8.495 -11.772 1.00 91.69 100 SER A C 1
ATOM 833 O O . SER A 1 100 ? 6.157 -8.801 -12.369 1.00 91.69 100 SER A O 1
ATOM 835 N N . ASP A 1 101 ? 5.014 -7.452 -10.950 1.00 89.31 101 ASP A N 1
ATOM 836 C CA . ASP A 1 101 ? 6.067 -6.477 -10.695 1.00 89.31 101 ASP A CA 1
ATOM 837 C C . ASP A 1 101 ? 6.965 -6.888 -9.531 1.00 89.31 101 ASP A C 1
ATOM 839 O O . ASP A 1 101 ? 8.187 -6.763 -9.634 1.00 89.31 101 ASP A O 1
ATOM 843 N N . PHE A 1 102 ? 6.373 -7.411 -8.457 1.00 90.56 102 PHE A N 1
ATOM 844 C CA . PHE A 1 102 ? 7.057 -7.669 -7.197 1.00 90.56 102 PHE A CA 1
ATOM 845 C C . PHE A 1 102 ? 7.101 -9.161 -6.869 1.00 90.56 102 PHE A C 1
ATOM 847 O O . PHE A 1 102 ? 6.102 -9.877 -6.950 1.00 90.56 102 PHE A O 1
ATOM 854 N N . SER A 1 103 ? 8.281 -9.634 -6.468 1.00 92.44 103 SER A N 1
ATOM 855 C CA . SER A 1 103 ? 8.441 -10.939 -5.832 1.00 92.44 103 SER A CA 1
ATOM 856 C C . SER A 1 103 ? 7.923 -10.884 -4.398 1.00 92.44 103 SER A C 1
ATOM 858 O O . SER A 1 103 ? 8.161 -9.911 -3.689 1.00 92.44 103 SER A O 1
ATOM 860 N N . ILE A 1 104 ? 7.244 -11.946 -3.970 1.00 95.62 104 ILE A N 1
ATOM 861 C CA . ILE A 1 104 ? 6.880 -12.173 -2.570 1.00 95.62 104 ILE A CA 1
ATOM 862 C C . ILE A 1 104 ? 7.493 -13.513 -2.189 1.00 95.62 104 ILE A C 1
ATOM 864 O O . ILE A 1 104 ? 7.118 -14.552 -2.746 1.00 95.62 104 ILE A O 1
ATOM 868 N N . GLU A 1 105 ? 8.472 -13.468 -1.299 1.00 94.75 105 GLU A N 1
ATOM 869 C CA . GLU A 1 105 ? 9.326 -14.601 -0.947 1.00 94.75 105 GLU A CA 1
ATOM 870 C C . GLU A 1 105 ? 9.548 -14.635 0.563 1.00 94.75 105 GLU A C 1
ATOM 872 O O . GLU A 1 105 ? 9.411 -13.622 1.240 1.00 94.75 105 GLU A O 1
ATOM 877 N N . SER A 1 106 ? 9.905 -15.798 1.096 1.00 92.69 106 SER A N 1
ATOM 878 C CA . SER A 1 106 ? 10.381 -15.927 2.470 1.00 92.69 106 SER A CA 1
ATOM 879 C C . SER A 1 106 ? 11.909 -15.815 2.529 1.00 92.69 106 SER A C 1
ATOM 881 O O . SER A 1 106 ? 12.597 -15.688 1.509 1.00 92.69 106 SER A O 1
ATOM 883 N N . ILE A 1 107 ? 12.467 -15.848 3.738 1.00 86.31 107 ILE A N 1
ATOM 884 C CA . ILE A 1 107 ? 13.908 -15.747 3.990 1.00 86.31 107 ILE A CA 1
ATOM 885 C C . ILE A 1 107 ? 14.649 -16.814 3.168 1.00 86.31 107 ILE A C 1
ATOM 887 O O . ILE A 1 107 ? 14.195 -17.947 3.025 1.00 86.31 107 ILE A O 1
ATOM 891 N N . ARG A 1 108 ? 15.812 -16.446 2.611 1.00 82.62 108 ARG A N 1
ATOM 892 C CA . ARG A 1 108 ? 16.593 -17.276 1.668 1.00 82.62 108 ARG A CA 1
ATOM 893 C C . ARG A 1 108 ? 15.868 -17.568 0.344 1.00 82.62 108 ARG A C 1
ATOM 895 O O . ARG A 1 108 ? 16.175 -18.569 -0.297 1.00 82.62 108 ARG A O 1
ATOM 902 N N . ARG A 1 109 ? 14.955 -16.684 -0.079 1.00 84.44 109 ARG A N 1
ATOM 903 C CA . ARG A 1 109 ? 14.202 -16.777 -1.346 1.00 84.44 109 ARG A CA 1
ATOM 904 C C . ARG A 1 109 ? 13.337 -18.033 -1.458 1.00 84.44 109 ARG A C 1
ATOM 906 O O . ARG A 1 109 ? 13.178 -18.608 -2.534 1.00 84.44 109 ARG A O 1
ATOM 913 N N . GLN A 1 110 ? 12.805 -18.494 -0.330 1.00 87.06 110 GLN A N 1
ATOM 914 C CA . GLN A 1 110 ? 11.882 -19.624 -0.324 1.00 87.06 110 GLN A CA 1
ATOM 915 C C . GLN A 1 110 ? 10.510 -19.189 -0.846 1.00 87.06 110 GLN A C 1
ATOM 917 O O . GLN A 1 110 ? 10.060 -18.068 -0.601 1.00 87.06 110 GLN A O 1
ATOM 922 N N . ALA A 1 111 ? 9.840 -20.078 -1.580 1.00 91.38 111 ALA A N 1
ATOM 923 C CA . ALA A 1 111 ? 8.488 -19.821 -2.051 1.00 91.38 111 ALA A CA 1
ATOM 924 C C . ALA A 1 111 ? 7.516 -19.754 -0.864 1.00 91.38 111 ALA A C 1
ATOM 926 O O . ALA A 1 111 ? 7.582 -20.579 0.042 1.00 91.38 111 ALA A O 1
ATOM 927 N N . VAL A 1 112 ? 6.600 -18.788 -0.906 1.00 93.81 112 VAL A N 1
ATOM 928 C CA . VAL A 1 112 ? 5.486 -18.673 0.044 1.00 93.81 112 VAL A CA 1
ATOM 929 C C . VAL A 1 112 ? 4.184 -19.157 -0.588 1.00 93.81 112 VAL A C 1
ATOM 931 O O . VAL A 1 112 ? 4.025 -19.096 -1.815 1.00 93.81 112 VAL A O 1
ATOM 934 N N . ASP A 1 113 ? 3.261 -19.602 0.264 1.00 94.62 113 ASP A N 1
ATOM 935 C CA . ASP A 1 113 ? 1.903 -20.006 -0.107 1.00 94.62 113 ASP A CA 1
ATOM 936 C C . ASP A 1 113 ? 1.189 -18.895 -0.898 1.00 94.62 113 ASP A C 1
ATOM 938 O O . ASP A 1 113 ? 1.376 -17.699 -0.648 1.00 94.62 113 ASP A O 1
ATOM 942 N N . ILE A 1 114 ? 0.356 -19.287 -1.863 1.00 95.25 114 ILE A N 1
ATOM 943 C CA . ILE A 1 114 ? -0.440 -18.350 -2.648 1.00 95.25 114 ILE A CA 1
ATOM 944 C C . ILE A 1 114 ? -1.369 -17.497 -1.777 1.00 95.25 114 ILE A C 1
ATOM 946 O O . ILE A 1 114 ? -1.507 -16.306 -2.054 1.00 95.25 114 ILE A O 1
ATOM 950 N N . LYS A 1 115 ? -1.929 -18.048 -0.693 1.00 96.12 115 LYS A N 1
ATOM 951 C CA . LYS A 1 115 ? -2.762 -17.303 0.257 1.00 96.12 115 LYS A CA 1
ATOM 952 C C . LYS A 1 115 ? -1.989 -16.113 0.824 1.00 96.12 115 LYS A C 1
ATOM 954 O O . LYS A 1 115 ? -2.478 -14.993 0.753 1.00 96.12 115 LYS A O 1
ATOM 959 N N . ILE A 1 116 ? -0.743 -16.315 1.257 1.00 95.75 116 ILE A N 1
ATOM 960 C CA . ILE A 1 116 ? 0.134 -15.244 1.765 1.00 95.75 116 ILE A CA 1
ATOM 961 C C . ILE A 1 116 ? 0.403 -14.179 0.703 1.00 95.75 116 ILE A C 1
ATOM 963 O O . ILE A 1 116 ? 0.302 -12.985 0.986 1.00 95.75 116 ILE A O 1
ATOM 967 N N . LYS A 1 117 ? 0.689 -14.591 -0.537 1.00 96.69 117 LYS A N 1
ATOM 968 C CA . LYS A 1 117 ? 0.885 -13.642 -1.646 1.00 96.69 117 LYS A CA 1
ATOM 969 C C . LYS A 1 117 ? -0.352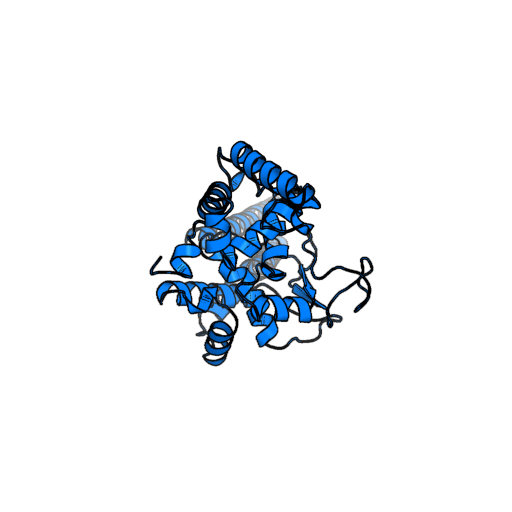 -12.783 -1.885 1.00 96.69 117 LYS A C 1
ATOM 971 O O . LYS A 1 117 ? -0.218 -11.589 -2.143 1.00 96.69 117 LYS A O 1
ATOM 976 N N . LEU A 1 118 ? -1.538 -13.385 -1.799 1.00 97.19 118 LEU A N 1
ATOM 977 C CA . LEU A 1 118 ? -2.809 -12.690 -1.971 1.00 97.19 118 LEU A CA 1
ATOM 978 C C . LEU A 1 118 ? -3.123 -11.747 -0.807 1.00 97.19 118 LEU A C 1
ATOM 980 O O . LEU A 1 118 ? -3.630 -10.666 -1.074 1.00 97.19 118 LEU A O 1
ATOM 984 N N . LEU A 1 119 ? -2.774 -12.085 0.440 1.00 96.31 119 LEU A N 1
ATOM 985 C CA . LEU A 1 119 ? -2.923 -11.169 1.582 1.00 96.31 119 LEU A CA 1
ATOM 986 C C . LEU A 1 119 ? -2.075 -9.906 1.397 1.00 96.31 119 LEU A C 1
ATOM 988 O O . LEU A 1 119 ? -2.586 -8.791 1.478 1.00 96.31 119 LEU A O 1
ATOM 992 N N . VAL A 1 120 ? -0.794 -10.082 1.055 1.00 96.38 120 VAL A N 1
ATOM 993 C CA . VAL A 1 120 ? 0.099 -8.962 0.731 1.00 96.38 120 VAL A CA 1
ATOM 994 C C . VAL A 1 120 ? -0.501 -8.133 -0.407 1.00 96.38 120 VAL A C 1
ATOM 996 O O . VAL A 1 120 ? -0.745 -6.944 -0.229 1.00 96.38 120 VAL A O 1
ATOM 999 N N . ALA A 1 121 ? -0.802 -8.756 -1.553 1.00 95.88 121 ALA A N 1
ATOM 1000 C CA . ALA A 1 121 ? -1.324 -8.063 -2.733 1.00 95.88 121 ALA A CA 1
ATOM 1001 C C . ALA A 1 121 ? -2.684 -7.379 -2.491 1.00 95.88 121 ALA A C 1
ATOM 1003 O O . ALA A 1 121 ? -2.939 -6.321 -3.062 1.00 95.88 121 ALA A O 1
ATOM 1004 N N . SER A 1 122 ? -3.534 -7.948 -1.632 1.00 95.94 122 SER A N 1
ATOM 1005 C CA . SER A 1 122 ? -4.797 -7.351 -1.186 1.00 95.94 122 SER A CA 1
ATOM 1006 C C . SER A 1 122 ? -4.558 -6.045 -0.428 1.00 95.94 122 SER A C 1
ATOM 1008 O O . SER A 1 122 ? -5.267 -5.069 -0.663 1.00 95.94 122 SER A O 1
ATOM 1010 N N . GLY A 1 123 ? -3.526 -6.007 0.425 1.00 94.75 123 GLY A N 1
ATOM 1011 C CA . GLY A 1 123 ? -3.048 -4.792 1.084 1.00 94.75 123 GLY A CA 1
ATOM 1012 C C . GLY A 1 123 ? -2.825 -3.651 0.090 1.00 94.75 123 GLY A C 1
ATOM 1013 O O . GLY A 1 123 ? -3.448 -2.592 0.163 1.00 94.75 123 GLY A O 1
ATOM 1014 N N . PHE A 1 124 ? -1.993 -3.922 -0.916 1.00 94.12 124 PHE A N 1
ATOM 1015 C CA . PHE A 1 124 ? -1.687 -2.975 -1.989 1.00 94.12 124 PHE A CA 1
ATOM 1016 C C . PHE A 1 124 ? -2.913 -2.556 -2.792 1.00 94.12 124 PHE A C 1
ATOM 1018 O O . PHE A 1 124 ? -3.108 -1.367 -3.034 1.00 94.12 124 PHE A O 1
ATOM 1025 N N . ALA A 1 125 ? -3.731 -3.519 -3.218 1.00 95.12 125 ALA A N 1
ATOM 1026 C CA . ALA A 1 125 ? -4.896 -3.250 -4.052 1.00 95.12 125 ALA A CA 1
ATOM 1027 C C . ALA A 1 125 ? -5.949 -2.390 -3.328 1.00 95.12 125 ALA A C 1
ATOM 1029 O O . ALA A 1 125 ? -6.611 -1.580 -3.976 1.00 95.12 125 ALA A O 1
ATOM 1030 N N . ALA A 1 126 ? -6.070 -2.506 -2.000 1.00 95.12 126 ALA A N 1
ATOM 1031 C CA . ALA A 1 126 ? -6.948 -1.647 -1.208 1.00 95.12 126 ALA A CA 1
ATOM 1032 C C . ALA A 1 126 ? -6.450 -0.191 -1.184 1.00 95.12 126 ALA A C 1
ATOM 1034 O O . ALA A 1 126 ? -7.192 0.714 -1.564 1.00 95.12 126 ALA A O 1
ATOM 1035 N N . LEU A 1 127 ? -5.177 0.043 -0.834 1.00 93.06 127 LEU A N 1
ATOM 1036 C CA . LEU A 1 127 ? -4.617 1.403 -0.745 1.00 93.06 127 LEU A CA 1
ATOM 1037 C C . LEU A 1 127 ? -4.506 2.089 -2.118 1.00 93.06 127 LEU A C 1
ATOM 1039 O O . LEU A 1 127 ? -4.578 3.314 -2.216 1.00 93.06 127 LEU A O 1
ATOM 1043 N N . LEU A 1 128 ? -4.374 1.306 -3.192 1.00 90.75 128 LEU A N 1
ATOM 1044 C CA . LEU A 1 128 ? -4.367 1.797 -4.571 1.00 90.75 128 LEU A CA 1
ATOM 1045 C C . LEU A 1 128 ? -5.761 2.081 -5.137 1.00 90.75 128 LEU A C 1
ATOM 1047 O O . LEU A 1 128 ? -5.853 2.728 -6.183 1.00 90.75 128 LEU A O 1
ATOM 1051 N N . HIS A 1 129 ? -6.840 1.640 -4.482 1.00 93.19 129 HIS A N 1
ATOM 1052 C CA . HIS A 1 129 ? -8.163 1.582 -5.108 1.00 93.19 129 HIS A CA 1
ATOM 1053 C C . HIS A 1 129 ? -8.654 2.946 -5.627 1.00 93.19 129 HIS A C 1
ATOM 1055 O O . HIS A 1 129 ? -9.102 3.046 -6.770 1.00 93.19 129 HIS A O 1
ATOM 1061 N N . GLY A 1 130 ? -8.518 4.013 -4.829 1.00 90.44 130 GLY A N 1
ATOM 1062 C CA . GLY A 1 130 ? -8.816 5.392 -5.258 1.00 90.44 130 GLY A CA 1
ATOM 1063 C C . GLY A 1 130 ? -7.608 6.169 -5.777 1.00 90.44 130 GLY A C 1
ATOM 1064 O O . GLY A 1 130 ? -7.752 7.300 -6.249 1.00 90.44 130 GLY A O 1
ATOM 1065 N N . ARG A 1 131 ? -6.419 5.553 -5.760 1.00 88.94 131 ARG A N 1
ATOM 1066 C CA . ARG A 1 131 ? -5.15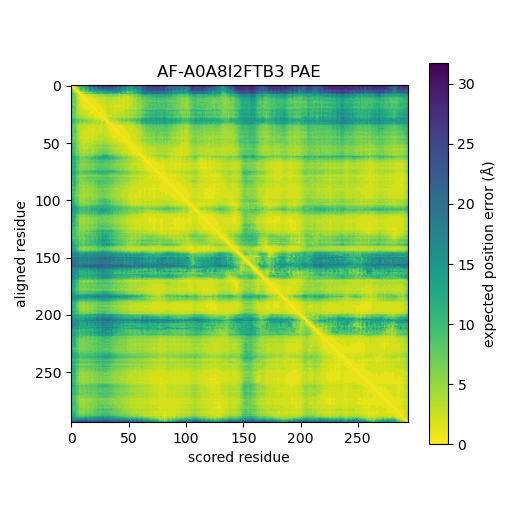7 6.103 -6.270 1.00 88.94 131 ARG A CA 1
ATOM 1067 C C . ARG A 1 131 ? -4.519 5.172 -7.316 1.00 88.94 131 ARG A C 1
ATOM 1069 O O . ARG A 1 131 ? -3.364 4.779 -7.157 1.00 88.94 131 ARG A O 1
ATOM 1076 N N . PRO A 1 132 ? -5.180 4.902 -8.460 1.00 83.44 132 PRO A N 1
ATOM 1077 C CA . PRO A 1 132 ? -4.723 3.938 -9.478 1.00 83.44 132 PRO A CA 1
ATOM 1078 C C . PRO A 1 132 ? -3.438 4.352 -10.227 1.00 83.44 132 PRO A C 1
ATOM 1080 O O . PRO A 1 132 ? -3.048 3.734 -11.219 1.00 83.44 132 PRO A O 1
ATOM 1083 N N . HIS A 1 133 ? -2.835 5.467 -9.825 1.00 81.38 133 HIS A N 1
ATOM 1084 C CA . HIS A 1 133 ? -1.639 6.064 -10.407 1.00 81.38 133 HIS A CA 1
ATOM 1085 C C . HIS A 1 133 ? -0.460 6.106 -9.443 1.00 81.38 133 HIS A C 1
ATOM 1087 O O . HIS A 1 133 ? 0.640 6.470 -9.850 1.00 81.38 133 HIS A O 1
ATOM 1093 N N . TRP A 1 134 ? -0.690 5.773 -8.177 1.00 83.38 134 TRP A N 1
ATOM 1094 C CA . TRP A 1 134 ? 0.390 5.632 -7.226 1.00 83.38 134 TRP A CA 1
ATOM 1095 C C . TRP A 1 134 ? 1.096 4.296 -7.467 1.00 83.38 134 TRP A C 1
ATOM 1097 O O . TRP A 1 134 ? 0.459 3.300 -7.804 1.00 83.38 134 TRP A O 1
ATOM 1107 N N . GLU A 1 135 ? 2.416 4.280 -7.330 1.00 79.12 135 GLU A N 1
ATOM 1108 C CA . GLU A 1 135 ? 3.195 3.049 -7.298 1.00 79.12 135 GLU A CA 1
ATOM 1109 C C . GLU A 1 135 ? 4.040 3.085 -6.025 1.00 79.12 135 GLU A C 1
ATOM 1111 O O . GLU A 1 135 ? 4.755 4.067 -5.813 1.00 79.12 135 GLU A O 1
ATOM 1116 N N . PRO A 1 136 ? 3.974 2.051 -5.172 1.00 76.81 136 PRO A N 1
ATOM 1117 C CA . PRO A 1 136 ? 4.806 2.007 -3.983 1.00 76.81 136 PRO A CA 1
ATOM 1118 C C . PRO A 1 136 ? 6.285 1.932 -4.405 1.00 76.81 136 PRO A C 1
ATOM 1120 O O . PRO A 1 136 ? 6.622 1.112 -5.269 1.00 76.81 136 PRO A O 1
ATOM 1123 N N . PRO A 1 137 ? 7.192 2.723 -3.798 1.00 80.25 137 PRO A N 1
ATOM 1124 C CA . PRO A 1 137 ? 8.623 2.721 -4.106 1.00 80.25 137 PRO A CA 1
ATOM 1125 C C . PRO A 1 137 ? 9.338 1.509 -3.479 1.00 80.25 137 PRO A C 1
ATOM 1127 O O . PRO A 1 137 ? 10.396 1.624 -2.858 1.00 80.25 137 PRO A O 1
ATOM 1130 N N . ILE A 1 138 ? 8.747 0.324 -3.626 1.00 82.00 138 ILE A N 1
ATOM 1131 C CA . ILE A 1 138 ? 9.298 -0.930 -3.126 1.00 82.00 138 ILE A CA 1
ATOM 1132 C C . ILE A 1 138 ? 10.439 -1.361 -4.028 1.00 82.00 138 ILE A C 1
ATOM 1134 O O . ILE A 1 138 ? 10.306 -1.443 -5.251 1.00 82.00 138 ILE A O 1
ATOM 1138 N N . LYS A 1 139 ? 11.560 -1.703 -3.404 1.00 81.56 139 LYS A N 1
ATOM 1139 C CA . LYS A 1 139 ? 12.705 -2.291 -4.084 1.00 81.56 139 LYS A CA 1
ATOM 1140 C C . LYS A 1 139 ? 12.834 -3.745 -3.657 1.00 81.56 139 LYS A C 1
ATOM 1142 O O . LYS A 1 139 ? 12.593 -4.066 -2.508 1.00 81.56 139 LYS A O 1
ATOM 1147 N N . ASP A 1 140 ? 13.187 -4.631 -4.581 1.00 82.31 140 ASP A N 1
ATOM 1148 C CA . ASP A 1 140 ? 13.432 -6.059 -4.308 1.00 82.31 140 ASP A CA 1
ATOM 1149 C C . ASP A 1 140 ? 12.219 -6.875 -3.790 1.00 82.31 140 ASP A C 1
ATOM 1151 O O . ASP A 1 140 ? 12.354 -8.060 -3.489 1.00 82.31 140 ASP A O 1
ATOM 1155 N N . GLY A 1 141 ? 11.014 -6.290 -3.780 1.00 90.56 141 GLY A N 1
ATOM 1156 C CA . GLY A 1 141 ? 9.755 -6.984 -3.493 1.00 90.56 141 GLY A CA 1
ATOM 1157 C C . GLY A 1 141 ? 9.379 -7.019 -2.010 1.00 90.56 141 GLY A C 1
ATOM 1158 O O . GLY A 1 141 ? 9.656 -6.083 -1.263 1.00 90.56 141 GLY A O 1
ATOM 1159 N N . VAL A 1 142 ? 8.697 -8.089 -1.600 1.00 93.69 142 VAL A N 1
ATOM 1160 C CA . VAL A 1 142 ? 8.209 -8.299 -0.231 1.00 93.69 142 VAL A CA 1
ATOM 1161 C C . VAL A 1 142 ? 8.845 -9.555 0.355 1.00 93.69 142 VAL A C 1
ATOM 1163 O O . VAL A 1 142 ? 8.793 -10.630 -0.248 1.00 93.69 142 VAL A O 1
ATOM 1166 N N . LEU A 1 143 ? 9.432 -9.419 1.542 1.00 93.62 143 LEU A N 1
ATOM 1167 C CA . LEU A 1 143 ? 10.071 -10.494 2.284 1.00 93.62 143 LEU A CA 1
ATOM 1168 C C . LEU A 1 143 ? 9.212 -10.883 3.492 1.00 93.62 143 LEU A C 1
ATOM 1170 O O . LEU A 1 143 ? 9.060 -10.116 4.441 1.00 93.62 143 LEU A O 1
ATOM 1174 N N . VAL A 1 144 ? 8.675 -12.099 3.459 1.00 93.25 144 VAL A N 1
ATOM 1175 C CA . VAL A 1 144 ? 7.821 -12.653 4.511 1.00 93.25 144 VAL A CA 1
ATOM 1176 C C . VAL A 1 144 ? 8.672 -13.436 5.510 1.00 93.25 144 VAL A C 1
ATOM 1178 O O . VAL A 1 144 ? 9.228 -14.493 5.192 1.00 93.25 144 VAL A O 1
ATOM 1181 N N . TYR A 1 145 ? 8.780 -12.921 6.730 1.00 89.62 145 TYR A N 1
ATOM 1182 C CA . TYR A 1 145 ? 9.485 -13.579 7.824 1.00 89.62 145 TYR A CA 1
ATOM 1183 C C . TYR A 1 145 ? 8.576 -14.618 8.488 1.00 89.62 145 TYR A C 1
ATOM 1185 O O . TYR A 1 145 ? 7.478 -14.263 8.919 1.00 89.62 145 TYR A O 1
ATOM 1193 N N . PRO A 1 146 ? 9.017 -15.884 8.618 1.00 85.88 146 PRO A N 1
ATOM 1194 C CA . PRO A 1 146 ? 8.290 -16.881 9.396 1.00 85.88 146 PRO A CA 1
ATOM 1195 C C . PRO A 1 146 ? 8.145 -16.447 10.860 1.00 85.88 146 PRO A C 1
ATOM 1197 O O . PRO A 1 146 ? 9.042 -15.803 11.403 1.00 85.88 146 PRO A O 1
ATOM 1200 N N . GLY A 1 147 ? 7.060 -16.856 11.518 1.00 82.69 147 GLY A N 1
ATOM 1201 C CA . GLY A 1 147 ? 6.787 -16.528 12.923 1.00 82.69 147 GLY A CA 1
ATOM 1202 C C . GLY A 1 147 ? 6.050 -15.201 13.115 1.00 82.69 147 GLY A C 1
ATOM 1203 O O . GLY A 1 147 ? 5.577 -14.601 12.151 1.00 82.69 147 GLY A O 1
ATOM 1204 N N . ASP A 1 148 ? 5.931 -14.765 14.371 1.00 76.06 148 ASP A N 1
ATOM 1205 C CA . ASP A 1 148 ? 5.117 -13.619 14.809 1.00 76.06 148 ASP A CA 1
ATOM 1206 C C . ASP A 1 148 ? 5.871 -12.293 14.878 1.00 76.06 148 ASP A C 1
ATOM 1208 O O . ASP A 1 148 ? 5.266 -11.236 14.758 1.00 76.06 148 ASP A O 1
ATOM 1212 N N . ARG A 1 149 ? 7.187 -12.326 15.089 1.00 77.62 149 ARG A N 1
ATOM 1213 C CA . ARG A 1 149 ? 7.999 -11.116 15.228 1.00 77.62 149 ARG A CA 1
ATOM 1214 C C . ARG A 1 149 ? 9.448 -11.338 14.835 1.00 77.62 149 ARG A C 1
ATOM 1216 O O . ARG A 1 149 ? 9.935 -12.470 14.797 1.00 77.62 149 ARG A O 1
ATOM 1223 N N . PHE A 1 150 ? 10.156 -10.243 14.598 1.00 68.81 150 PHE A N 1
ATOM 1224 C CA . PHE A 1 150 ? 11.592 -10.237 14.351 1.00 68.81 150 PHE A CA 1
ATOM 1225 C C . PHE A 1 150 ? 12.307 -9.078 15.059 1.00 68.81 150 PHE A C 1
ATOM 1227 O O . PHE A 1 150 ? 11.700 -8.102 15.516 1.00 68.81 150 PHE A O 1
ATOM 1234 N N . SER A 1 151 ? 13.626 -9.213 15.211 1.00 69.19 151 SER A N 1
ATOM 1235 C CA . SER A 1 151 ? 14.455 -8.237 15.923 1.00 69.19 151 SER A CA 1
ATOM 1236 C C . SER A 1 151 ? 14.968 -7.156 14.973 1.00 69.19 151 SER A C 1
ATOM 1238 O O . SER A 1 151 ? 14.864 -7.282 13.755 1.00 69.19 151 SER A O 1
ATOM 1240 N N . ARG A 1 152 ? 15.593 -6.098 15.512 1.00 61.81 152 ARG A N 1
ATOM 1241 C CA . ARG A 1 152 ? 16.301 -5.104 14.680 1.00 61.81 152 ARG A CA 1
ATOM 1242 C C . ARG A 1 152 ? 17.407 -5.725 13.816 1.00 61.81 152 ARG A C 1
ATOM 1244 O O . ARG A 1 152 ? 17.672 -5.215 12.736 1.00 61.81 152 ARG A O 1
ATOM 1251 N N . ASP A 1 153 ? 17.984 -6.837 14.273 1.00 63.62 153 ASP A N 1
ATOM 1252 C CA . ASP A 1 153 ? 18.994 -7.627 13.554 1.00 63.62 153 ASP A CA 1
ATOM 1253 C C . ASP A 1 153 ? 18.367 -8.753 12.707 1.00 63.62 153 ASP A C 1
ATOM 1255 O O . ASP A 1 153 ? 19.050 -9.708 12.339 1.00 63.62 153 ASP A O 1
ATOM 1259 N N . TYR A 1 154 ? 17.055 -8.688 12.450 1.00 70.88 154 TYR A N 1
ATOM 1260 C CA . TYR A 1 154 ? 16.298 -9.648 11.643 1.00 70.88 154 TYR A CA 1
ATOM 1261 C C . TYR A 1 154 ? 16.343 -11.099 12.156 1.00 70.88 154 TYR A C 1
ATOM 1263 O O . TYR A 1 154 ? 16.245 -12.058 11.388 1.00 70.88 154 TYR A O 1
ATOM 1271 N N . LYS A 1 155 ? 16.469 -11.287 13.476 1.00 59.72 155 LYS A N 1
ATOM 1272 C CA . LYS A 1 155 ? 16.339 -12.611 14.103 1.00 59.72 155 LYS A CA 1
ATOM 1273 C C . LYS A 1 155 ? 14.865 -12.958 14.281 1.00 59.72 155 LYS A C 1
ATOM 1275 O O . LYS A 1 155 ? 14.111 -12.151 14.813 1.00 59.72 155 LYS A O 1
ATOM 1280 N N . ILE A 1 156 ? 14.482 -14.161 13.863 1.00 69.12 156 ILE A N 1
ATOM 1281 C CA . ILE A 1 156 ? 13.106 -14.677 13.923 1.00 69.12 156 ILE A CA 1
ATOM 1282 C C . ILE A 1 156 ? 12.692 -14.957 15.375 1.00 69.12 156 ILE A C 1
ATOM 1284 O O . ILE A 1 156 ? 13.490 -15.492 16.144 1.00 69.12 156 ILE A O 1
ATOM 1288 N N . GLY A 1 157 ? 11.449 -14.628 15.740 1.00 58.22 157 GLY A N 1
ATOM 1289 C CA . GLY A 1 157 ? 10.827 -14.955 17.031 1.00 58.22 157 GLY A CA 1
ATOM 1290 C C . GLY A 1 157 ? 11.372 -14.169 18.228 1.00 58.22 157 GLY A C 1
ATOM 1291 O O . GLY A 1 157 ? 10.998 -14.426 19.368 1.00 58.22 157 GLY A O 1
ATOM 1292 N N . ILE A 1 158 ? 12.272 -13.214 17.990 1.00 56.41 158 ILE A N 1
ATOM 1293 C CA . ILE A 1 158 ? 12.918 -12.390 19.015 1.00 56.41 158 ILE A CA 1
ATOM 1294 C C . ILE A 1 158 ? 12.681 -10.932 18.643 1.00 56.41 158 ILE A C 1
ATOM 1296 O O . ILE A 1 158 ? 12.860 -10.579 17.490 1.00 56.41 158 ILE A O 1
ATOM 1300 N N . GLY A 1 159 ? 12.341 -10.068 19.598 1.00 66.94 159 GLY A N 1
ATOM 1301 C CA . GLY A 1 159 ? 12.132 -8.636 19.355 1.00 66.94 159 GLY A CA 1
ATOM 1302 C C . GLY A 1 159 ? 10.663 -8.232 19.410 1.00 66.94 159 GLY A C 1
ATOM 1303 O O . GLY A 1 159 ? 9.876 -8.859 20.114 1.00 66.94 159 GLY A O 1
ATOM 1304 N N . ASN A 1 160 ? 10.312 -7.149 18.720 1.00 73.62 160 ASN A N 1
ATOM 1305 C CA . ASN A 1 160 ? 8.970 -6.561 18.726 1.00 73.62 160 ASN A CA 1
ATOM 1306 C C . ASN A 1 160 ? 8.531 -6.023 17.353 1.00 73.62 160 ASN A C 1
ATOM 1308 O O . ASN A 1 160 ? 7.517 -5.338 17.287 1.00 73.62 160 ASN A O 1
ATOM 1312 N N . ARG A 1 161 ? 9.283 -6.293 16.273 1.00 73.19 161 ARG A N 1
ATOM 1313 C CA . ARG A 1 161 ? 8.908 -5.841 14.929 1.00 73.19 161 ARG A CA 1
ATOM 1314 C C . ARG A 1 161 ? 8.049 -6.880 14.240 1.00 73.19 161 ARG A C 1
ATOM 1316 O O . ARG A 1 161 ? 8.385 -8.062 14.243 1.00 73.19 161 ARG A O 1
ATOM 1323 N N . VAL A 1 162 ? 6.978 -6.406 13.627 1.00 75.81 162 VAL A N 1
ATOM 1324 C CA . VAL A 1 162 ? 6.030 -7.212 12.851 1.00 75.81 162 VAL A CA 1
ATOM 1325 C C . VAL A 1 162 ? 6.040 -6.825 11.371 1.00 75.81 162 VAL A C 1
ATOM 1327 O O . VAL A 1 162 ? 5.687 -7.645 10.527 1.00 75.81 162 VAL A O 1
ATOM 1330 N N . GLY A 1 163 ? 6.556 -5.638 11.046 1.00 78.81 163 GLY A N 1
ATOM 1331 C CA . GLY A 1 163 ? 6.827 -5.176 9.694 1.00 78.81 163 GLY A CA 1
ATOM 1332 C C . GLY A 1 163 ? 7.969 -4.156 9.650 1.00 78.81 163 GLY A C 1
ATOM 1333 O O . GLY A 1 163 ? 8.524 -3.775 10.689 1.00 78.81 163 GLY A O 1
ATOM 1334 N N . GLN A 1 164 ? 8.409 -3.830 8.435 1.00 81.06 164 GLN A N 1
ATOM 1335 C CA . GLN A 1 164 ? 9.334 -2.733 8.168 1.00 81.06 164 GLN A CA 1
ATOM 1336 C C . GLN A 1 164 ? 9.242 -2.279 6.705 1.00 81.06 164 GLN A C 1
ATOM 1338 O O . GLN A 1 164 ? 9.671 -2.993 5.791 1.00 81.06 164 GLN A O 1
ATOM 1343 N N . ALA A 1 165 ? 8.776 -1.052 6.500 1.00 78.81 165 ALA A N 1
ATOM 1344 C CA . ALA A 1 165 ? 8.906 -0.299 5.263 1.00 78.81 165 ALA A CA 1
ATOM 1345 C C . ALA A 1 165 ? 10.172 0.568 5.285 1.00 78.81 165 ALA A C 1
ATOM 1347 O O . ALA A 1 165 ? 10.508 1.235 6.264 1.00 78.81 165 ALA A O 1
ATOM 1348 N N . SER A 1 166 ? 10.937 0.544 4.199 1.00 77.06 166 SER A N 1
ATOM 1349 C CA . SER A 1 166 ? 12.133 1.376 4.044 1.00 77.06 166 SER A CA 1
ATOM 1350 C C . SER A 1 166 ? 12.374 1.668 2.568 1.00 77.06 166 SER A C 1
ATOM 1352 O O . SER A 1 166 ? 12.113 0.826 1.705 1.00 77.06 166 SER A O 1
ATOM 1354 N N . ILE A 1 167 ? 12.902 2.855 2.266 1.00 71.81 167 ILE A N 1
ATOM 1355 C CA . ILE A 1 167 ? 13.301 3.212 0.901 1.00 71.81 167 ILE A CA 1
ATOM 1356 C C . ILE A 1 167 ? 14.484 2.321 0.493 1.00 71.81 167 ILE A C 1
ATOM 1358 O O . ILE A 1 167 ? 15.383 2.054 1.292 1.00 71.81 167 ILE A O 1
ATOM 1362 N N . ASN A 1 168 ? 14.507 1.870 -0.763 1.00 72.69 168 ASN A N 1
ATOM 1363 C CA . ASN A 1 168 ? 15.587 1.056 -1.336 1.00 72.69 168 ASN A CA 1
ATOM 1364 C C . ASN A 1 168 ? 15.816 -0.317 -0.673 1.00 72.69 168 ASN A C 1
ATOM 1366 O O . ASN A 1 168 ? 16.896 -0.886 -0.836 1.00 72.69 168 ASN A O 1
ATOM 1370 N N . SER A 1 169 ? 14.826 -0.854 0.037 1.00 81.56 169 SER A N 1
ATOM 1371 C CA . SER A 1 169 ? 14.859 -2.190 0.645 1.00 81.56 169 SER A CA 1
ATOM 1372 C C . SER A 1 169 ? 13.534 -2.921 0.394 1.00 81.56 169 SER A C 1
ATOM 1374 O O . SER A 1 169 ? 12.536 -2.253 0.098 1.00 81.56 169 SER A O 1
ATOM 1376 N N . PRO A 1 170 ? 13.500 -4.264 0.506 1.00 85.56 170 PRO A N 1
ATOM 1377 C CA . PRO A 1 170 ? 12.243 -4.999 0.463 1.00 85.56 170 PRO A CA 1
ATOM 1378 C C . PRO A 1 170 ? 11.333 -4.577 1.611 1.00 85.56 170 PRO A C 1
ATOM 1380 O O . PRO A 1 170 ? 11.805 -4.277 2.709 1.00 85.56 170 PRO A O 1
ATOM 1383 N N . LEU A 1 171 ? 10.027 -4.608 1.357 1.00 91.25 171 LEU A N 1
ATOM 1384 C CA . LEU A 1 171 ? 9.031 -4.531 2.418 1.00 91.25 171 LEU A CA 1
ATOM 1385 C C . LEU A 1 171 ? 9.109 -5.820 3.234 1.00 91.25 171 LEU A C 1
ATOM 1387 O O . LEU A 1 171 ? 8.989 -6.910 2.676 1.00 91.25 171 LEU A O 1
ATOM 1391 N N . ILE A 1 172 ? 9.308 -5.709 4.541 1.00 91.19 172 ILE A N 1
ATOM 1392 C CA . ILE A 1 172 ? 9.402 -6.867 5.427 1.00 91.19 172 ILE A CA 1
ATOM 1393 C C . ILE A 1 172 ? 8.107 -6.989 6.218 1.00 91.19 172 ILE A C 1
ATOM 1395 O O . ILE A 1 172 ? 7.647 -6.004 6.783 1.00 91.19 172 ILE A O 1
ATOM 1399 N N . VAL A 1 173 ? 7.539 -8.193 6.286 1.00 92.12 173 VAL A N 1
ATOM 1400 C CA . VAL A 1 173 ? 6.349 -8.488 7.102 1.00 92.12 173 VAL A CA 1
ATOM 1401 C C . VAL A 1 173 ? 6.475 -9.854 7.771 1.00 92.12 173 VAL A C 1
ATOM 1403 O O . VAL A 1 173 ? 7.000 -10.795 7.178 1.00 92.12 173 VAL A O 1
ATOM 1406 N N . SER A 1 174 ? 5.991 -9.980 9.004 1.00 92.00 174 SER A N 1
ATOM 1407 C CA . SER A 1 174 ? 5.792 -11.270 9.670 1.00 92.00 174 SER A CA 1
ATOM 1408 C C . SER A 1 174 ? 4.614 -12.010 9.035 1.00 92.00 174 SER A C 1
ATOM 1410 O O . SER A 1 174 ? 3.557 -11.429 8.792 1.00 92.00 174 SER A O 1
ATOM 1412 N N . GLU A 1 175 ? 4.781 -13.310 8.798 1.00 92.50 175 GLU A N 1
ATOM 1413 C CA . GLU A 1 175 ? 3.718 -14.162 8.269 1.00 92.50 175 GLU A CA 1
ATOM 1414 C C . GLU A 1 175 ? 2.515 -14.242 9.218 1.00 92.50 175 GLU A C 1
ATOM 1416 O O . GLU A 1 175 ? 1.374 -14.126 8.771 1.00 92.50 175 GLU A O 1
ATOM 1421 N N . GLU A 1 176 ? 2.748 -14.423 10.521 1.00 90.12 176 GLU A N 1
ATOM 1422 C CA . GLU A 1 176 ? 1.653 -14.546 11.486 1.00 90.12 176 GLU A CA 1
ATOM 1423 C C . GLU A 1 176 ? 0.945 -13.209 11.713 1.00 90.12 176 GLU A C 1
ATOM 1425 O O . GLU A 1 176 ? -0.282 -13.195 11.752 1.00 90.12 176 GLU A O 1
ATOM 1430 N N . SER A 1 177 ? 1.666 -12.083 11.765 1.00 89.12 177 SER A N 1
ATOM 1431 C CA . SER A 1 177 ? 1.031 -10.758 11.837 1.00 89.12 177 SER A CA 1
ATOM 1432 C C . SER A 1 177 ? 0.225 -10.440 10.580 1.00 89.12 177 SER A C 1
ATOM 1434 O O . SER A 1 177 ? -0.873 -9.897 10.673 1.00 89.12 177 SER A O 1
ATOM 1436 N N . LEU A 1 178 ? 0.721 -10.835 9.402 1.00 92.50 178 LEU A N 1
ATOM 1437 C CA . LEU A 1 178 ? -0.026 -10.704 8.155 1.00 92.50 178 LEU A CA 1
ATOM 1438 C C . LEU A 1 178 ? -1.313 -11.538 8.189 1.00 92.50 178 LEU A C 1
ATOM 1440 O O . LEU A 1 178 ? -2.375 -11.030 7.853 1.00 92.50 178 LEU A O 1
ATOM 1444 N N . LYS A 1 179 ? -1.250 -12.806 8.615 1.00 92.81 179 LYS A N 1
ATOM 1445 C CA . LYS A 1 179 ? -2.452 -13.646 8.759 1.00 92.81 179 LYS A CA 1
ATOM 1446 C C . LYS A 1 179 ? -3.437 -13.073 9.778 1.00 92.81 179 LYS A C 1
ATOM 1448 O O . LYS A 1 179 ? -4.639 -13.152 9.546 1.00 92.81 179 LYS A O 1
ATOM 1453 N N . GLN A 1 180 ? -2.941 -12.542 10.895 1.00 89.56 180 GLN A N 1
ATOM 1454 C CA . GLN A 1 180 ? -3.770 -11.965 11.955 1.00 89.56 180 GLN A CA 1
ATOM 1455 C C . GLN A 1 180 ? -4.558 -10.757 11.453 1.00 89.56 180 GLN A C 1
ATOM 1457 O O . GLN A 1 180 ? -5.776 -10.763 11.614 1.00 89.56 180 GLN A O 1
ATOM 1462 N N . GLY A 1 181 ? -3.912 -9.825 10.742 1.00 89.00 181 GLY A N 1
ATOM 1463 C CA . GLY A 1 181 ? -4.596 -8.633 10.227 1.00 89.00 181 GLY A CA 1
ATOM 1464 C C . GLY A 1 181 ? -5.738 -8.937 9.253 1.00 89.00 181 GLY A C 1
ATOM 1465 O O . GLY A 1 181 ? -6.712 -8.212 9.184 1.00 89.00 181 GLY A O 1
ATOM 1466 N N . PHE A 1 182 ? -5.697 -10.065 8.538 1.00 91.06 182 PHE A N 1
ATOM 1467 C CA . PHE A 1 182 ? -6.821 -10.481 7.683 1.00 91.06 182 PHE A CA 1
ATOM 1468 C C . PHE A 1 182 ? -7.801 -11.454 8.355 1.00 91.06 182 PHE A C 1
ATOM 1470 O O . PHE A 1 182 ? -8.844 -11.769 7.785 1.00 91.06 182 PHE A O 1
ATOM 1477 N N . ARG A 1 183 ? -7.492 -11.966 9.552 1.00 88.69 183 ARG A N 1
ATOM 1478 C CA . ARG A 1 183 ? -8.391 -12.859 10.301 1.00 88.69 183 ARG A CA 1
ATOM 1479 C C . ARG A 1 183 ? -9.461 -12.075 11.063 1.00 88.69 183 ARG A C 1
ATOM 1481 O O . ARG A 1 183 ? -10.572 -12.583 11.215 1.00 88.69 183 ARG A O 1
ATOM 1488 N N . HIS A 1 184 ? -9.127 -10.881 11.547 1.00 83.69 184 HIS A N 1
ATOM 1489 C CA . HIS A 1 184 ? -10.003 -10.041 12.362 1.00 83.69 184 HIS A CA 1
ATOM 1490 C C . HIS A 1 184 ? -10.152 -8.648 11.734 1.00 83.69 184 HIS A C 1
ATOM 1492 O O . HIS A 1 184 ? -9.663 -7.681 12.294 1.00 83.69 184 HIS A O 1
ATOM 1498 N N . PRO A 1 185 ? -10.857 -8.521 10.596 1.00 79.00 185 PRO A N 1
ATOM 1499 C CA . PRO A 1 185 ? -10.815 -7.324 9.748 1.00 79.00 185 PRO A CA 1
ATOM 1500 C C . PRO A 1 185 ? -11.435 -6.051 10.352 1.00 79.00 185 PRO A C 1
ATOM 1502 O O . PRO A 1 185 ? -11.491 -5.043 9.659 1.00 79.00 185 PRO A O 1
ATOM 1505 N N . ASP A 1 186 ? -11.919 -6.105 11.597 1.00 83.06 186 ASP A N 1
ATOM 1506 C CA . ASP A 1 186 ? -12.592 -5.003 12.292 1.00 83.06 186 ASP A CA 1
ATOM 1507 C C . ASP A 1 186 ? -11.857 -4.598 13.593 1.00 83.06 186 ASP A C 1
ATOM 1509 O O . ASP A 1 186 ? -12.353 -3.746 14.339 1.00 83.06 186 ASP A O 1
ATOM 1513 N N . ASP A 1 187 ? -10.702 -5.209 13.905 1.00 84.88 187 ASP A N 1
ATOM 1514 C CA . ASP A 1 187 ? -9.930 -4.910 15.123 1.00 84.88 187 ASP A CA 1
ATOM 1515 C C . ASP A 1 187 ? -9.027 -3.669 14.993 1.00 84.88 187 ASP A C 1
ATOM 1517 O O . ASP A 1 187 ? -8.551 -3.154 16.008 1.00 84.88 187 ASP A O 1
ATOM 1521 N N . GLY A 1 188 ? -8.881 -3.134 13.774 1.00 84.88 188 GLY A N 1
ATOM 1522 C CA . GLY A 1 188 ? -8.104 -1.930 13.490 1.00 84.88 188 GLY A CA 1
ATOM 1523 C C . GLY A 1 188 ? -6.597 -2.182 13.453 1.00 84.88 188 GLY A C 1
ATOM 1524 O O . GLY A 1 188 ? -5.830 -1.232 13.631 1.00 84.88 188 GLY A O 1
ATOM 1525 N N . HIS A 1 189 ? -6.180 -3.436 13.256 1.00 89.12 189 HIS A N 1
ATOM 1526 C CA . HIS A 1 189 ? -4.791 -3.863 13.232 1.00 89.12 189 HIS A CA 1
ATOM 1527 C C . HIS A 1 189 ? -4.454 -4.668 11.977 1.00 89.12 189 HIS A C 1
ATOM 1529 O O . HIS A 1 189 ? -4.676 -5.874 11.883 1.00 89.12 189 HIS A O 1
ATOM 1535 N N . ASN A 1 190 ? -3.748 -4.029 11.047 1.00 93.50 190 ASN A N 1
ATOM 1536 C CA . ASN A 1 190 ? -3.332 -4.645 9.801 1.00 93.50 190 ASN A CA 1
ATOM 1537 C C . ASN A 1 190 ? -1.917 -4.237 9.399 1.00 93.50 190 ASN A C 1
ATOM 1539 O O . ASN A 1 190 ? -1.682 -3.177 8.813 1.00 93.50 190 ASN A O 1
ATOM 1543 N N . VAL A 1 191 ? -0.964 -5.143 9.632 1.00 93.38 191 VAL A N 1
ATOM 1544 C CA . VAL A 1 191 ? 0.458 -4.875 9.378 1.00 93.38 191 VAL A CA 1
ATOM 1545 C C . VAL A 1 191 ? 0.742 -4.480 7.928 1.00 93.38 191 VAL A C 1
ATOM 1547 O O . VAL A 1 191 ? 1.621 -3.659 7.689 1.00 93.38 191 VAL A O 1
ATOM 1550 N N . ILE A 1 192 ? 0.009 -5.012 6.939 1.00 94.12 192 ILE A N 1
ATOM 1551 C CA . ILE A 1 192 ? 0.272 -4.621 5.551 1.00 94.12 192 ILE A CA 1
ATOM 1552 C C . ILE A 1 192 ? -0.265 -3.217 5.265 1.00 94.12 192 ILE A C 1
ATOM 1554 O O . ILE A 1 192 ? 0.421 -2.452 4.599 1.00 94.12 192 ILE A O 1
ATOM 1558 N N . TYR A 1 193 ? -1.425 -2.822 5.796 1.00 94.94 193 TYR A N 1
ATOM 1559 C CA . TYR A 1 193 ? -1.891 -1.435 5.667 1.00 94.94 193 TYR A CA 1
ATOM 1560 C C . TYR A 1 193 ? -0.954 -0.458 6.378 1.00 94.94 193 TYR A C 1
ATOM 1562 O O . TYR A 1 193 ? -0.603 0.570 5.798 1.00 94.94 193 TYR A O 1
ATOM 1570 N N . HIS A 1 194 ? -0.485 -0.829 7.570 1.00 94.50 194 HIS A N 1
ATOM 1571 C CA . HIS A 1 194 ? 0.462 -0.056 8.363 1.00 94.50 194 HIS A CA 1
ATOM 1572 C C . HIS A 1 194 ? 1.760 0.230 7.599 1.00 94.50 194 HIS A C 1
ATOM 1574 O O . HIS A 1 194 ? 2.125 1.381 7.367 1.00 94.50 194 HIS A O 1
ATOM 1580 N N . GLU A 1 195 ? 2.453 -0.815 7.144 1.00 92.81 195 GLU A N 1
ATOM 1581 C CA . GLU A 1 195 ? 3.738 -0.637 6.468 1.00 92.81 195 GLU A CA 1
ATOM 1582 C C . GLU A 1 195 ? 3.591 0.071 5.116 1.00 92.81 195 GLU A C 1
ATOM 1584 O O . GLU A 1 195 ? 4.478 0.806 4.682 1.00 92.81 195 GLU A O 1
ATOM 1589 N N . LEU A 1 196 ? 2.455 -0.102 4.437 1.00 91.88 196 LEU A N 1
ATOM 1590 C CA . LEU A 1 196 ? 2.192 0.628 3.204 1.00 91.88 196 LEU A CA 1
ATOM 1591 C C . LEU A 1 196 ? 1.885 2.103 3.427 1.00 91.88 196 LEU A C 1
ATOM 1593 O O . LEU A 1 196 ? 2.237 2.910 2.565 1.00 91.88 196 LEU A O 1
ATOM 1597 N N . ALA A 1 197 ? 1.295 2.468 4.566 1.00 92.12 197 ALA A N 1
ATOM 1598 C CA . ALA A 1 197 ? 1.113 3.863 4.945 1.00 92.12 197 ALA A CA 1
ATOM 1599 C C . ALA A 1 197 ? 2.460 4.598 4.994 1.00 92.12 197 ALA A C 1
ATOM 1601 O O . ALA A 1 197 ? 2.593 5.669 4.399 1.00 92.12 197 ALA A O 1
ATOM 1602 N N . HIS A 1 198 ? 3.490 3.978 5.579 1.00 90.06 198 HIS A N 1
ATOM 1603 C CA . HIS A 1 198 ? 4.837 4.557 5.658 1.00 90.06 198 HIS A CA 1
ATOM 1604 C C . HIS A 1 198 ? 5.431 4.899 4.288 1.00 90.06 198 HIS A C 1
ATOM 1606 O O . HIS A 1 198 ? 6.154 5.882 4.167 1.00 90.06 198 HIS A O 1
ATOM 1612 N N . TYR A 1 199 ? 5.099 4.171 3.216 1.00 87.88 199 TYR A N 1
ATOM 1613 C CA . TYR A 1 199 ? 5.575 4.531 1.874 1.00 87.88 199 TYR A CA 1
ATOM 1614 C C . TYR A 1 199 ? 4.981 5.835 1.325 1.00 87.88 199 TYR A C 1
ATOM 1616 O O . TYR A 1 199 ? 5.617 6.464 0.481 1.00 87.88 199 TYR A O 1
ATOM 1624 N N . PHE A 1 200 ? 3.793 6.251 1.775 1.00 85.31 200 PHE A N 1
ATOM 1625 C CA . PHE A 1 200 ? 3.226 7.548 1.393 1.00 85.31 200 PHE A CA 1
ATOM 1626 C C . PHE A 1 200 ? 3.940 8.712 2.086 1.00 85.31 200 PHE A C 1
ATOM 1628 O O . PHE A 1 200 ? 4.089 9.773 1.482 1.00 85.31 200 PHE A O 1
ATOM 1635 N N . ASP A 1 201 ? 4.376 8.498 3.327 1.00 79.69 201 ASP A N 1
ATOM 1636 C CA . ASP A 1 201 ? 5.145 9.451 4.135 1.00 79.69 201 ASP A CA 1
ATOM 1637 C C . ASP A 1 201 ? 6.585 9.575 3.603 1.00 79.69 201 ASP A C 1
ATOM 1639 O O . ASP A 1 201 ? 7.051 10.654 3.247 1.00 79.69 201 ASP A O 1
ATOM 1643 N N . LEU A 1 202 ? 7.239 8.433 3.371 1.00 77.81 202 LEU A N 1
ATOM 1644 C CA . LEU A 1 202 ? 8.632 8.342 2.927 1.00 77.81 202 LEU A CA 1
ATOM 1645 C C . LEU A 1 202 ? 8.911 8.870 1.511 1.00 77.81 202 LEU A C 1
ATOM 1647 O O . LEU A 1 202 ? 10.077 8.926 1.118 1.00 77.81 202 LEU A O 1
ATOM 1651 N N . GLU A 1 203 ? 7.906 9.227 0.709 1.00 71.06 203 GLU A N 1
ATOM 1652 C CA . GLU A 1 203 ? 8.141 9.590 -0.693 1.00 71.06 203 GLU A CA 1
ATOM 1653 C C . GLU A 1 203 ? 8.929 10.905 -0.856 1.00 71.06 203 GLU A C 1
ATOM 1655 O O . GLU A 1 203 ? 9.757 11.010 -1.763 1.00 71.06 203 GLU A O 1
ATOM 1660 N N . ASP A 1 204 ? 8.780 11.853 0.074 1.00 66.75 204 ASP A N 1
ATOM 1661 C CA . ASP A 1 204 ? 9.621 13.061 0.132 1.00 66.75 204 ASP A CA 1
ATOM 1662 C C . ASP A 1 204 ? 10.928 12.830 0.936 1.00 66.75 204 ASP A C 1
ATOM 1664 O O . ASP A 1 204 ? 11.705 13.755 1.178 1.00 66.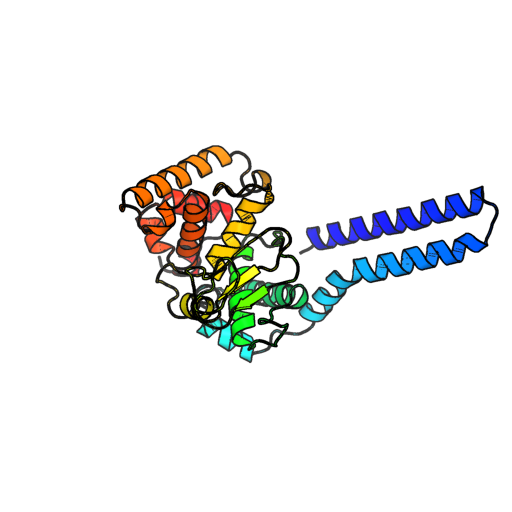75 204 ASP A O 1
ATOM 1668 N N . GLY A 1 205 ? 11.211 11.579 1.326 1.00 62.94 205 GLY A N 1
ATOM 1669 C CA . GLY A 1 205 ? 12.438 11.153 2.008 1.00 62.94 205 GLY A CA 1
ATOM 1670 C C . GLY A 1 205 ? 12.448 11.350 3.526 1.00 62.94 205 GLY A C 1
ATOM 1671 O O . GLY A 1 205 ? 13.470 11.079 4.160 1.00 62.94 205 GLY A O 1
ATOM 1672 N N . GLN A 1 206 ? 11.342 11.805 4.116 1.00 66.56 206 GLN A N 1
ATOM 1673 C CA . GLN A 1 206 ? 11.191 12.034 5.554 1.00 66.56 206 GLN A CA 1
ATOM 1674 C C . GLN A 1 206 ? 10.014 11.215 6.093 1.00 66.56 206 GLN A C 1
ATOM 1676 O O . GLN A 1 206 ? 9.038 11.017 5.385 1.00 66.56 206 GLN A O 1
ATOM 1681 N N . ALA A 1 207 ? 10.126 10.705 7.321 1.00 72.62 207 ALA A N 1
ATOM 1682 C CA . ALA A 1 207 ? 9.045 9.993 8.003 1.00 72.62 207 ALA A CA 1
ATOM 1683 C C . ALA A 1 207 ? 8.462 10.905 9.094 1.00 72.62 207 ALA A C 1
ATOM 1685 O O . ALA A 1 207 ? 8.945 10.895 10.229 1.00 72.62 207 ALA A O 1
ATOM 1686 N N . GLU A 1 208 ? 7.503 11.757 8.730 1.00 76.12 208 GLU A N 1
ATOM 1687 C CA . GLU A 1 208 ? 6.907 12.775 9.613 1.00 76.12 208 GLU A CA 1
ATOM 1688 C C . GLU A 1 208 ? 5.399 12.558 9.855 1.00 76.12 208 GLU A C 1
ATOM 1690 O O . GLU A 1 208 ? 4.748 13.383 10.500 1.00 76.12 208 GLU A O 1
ATOM 1695 N N . GLY A 1 209 ? 4.815 11.480 9.326 1.00 68.75 209 GLY A N 1
ATOM 1696 C CA . GLY A 1 209 ? 3.367 11.244 9.299 1.00 68.75 209 GLY A CA 1
ATOM 1697 C C . GLY A 1 209 ? 2.614 12.137 8.314 1.00 68.75 209 GLY A C 1
ATOM 1698 O O . GLY A 1 209 ? 1.406 12.366 8.455 1.00 68.75 209 GLY A O 1
ATOM 1699 N N . ILE A 1 210 ? 3.316 12.679 7.319 1.00 77.00 210 ILE A N 1
ATOM 1700 C CA . ILE A 1 210 ? 2.769 13.590 6.321 1.00 77.00 210 ILE A CA 1
ATOM 1701 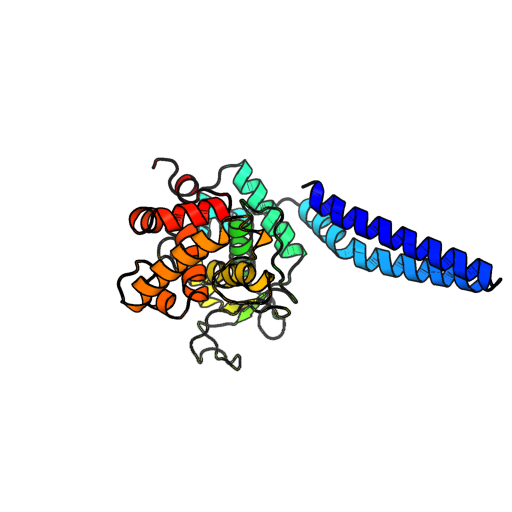C C . ILE A 1 210 ? 3.044 12.980 4.951 1.00 77.00 210 ILE A C 1
ATOM 1703 O O . ILE A 1 210 ? 4.178 13.028 4.484 1.00 77.00 210 ILE A O 1
ATOM 1707 N N . PRO A 1 211 ? 2.011 12.465 4.258 1.00 77.88 211 PRO A N 1
ATOM 1708 C CA . PRO A 1 211 ? 2.166 12.062 2.876 1.00 77.88 211 PRO A CA 1
ATOM 1709 C C . PRO A 1 211 ? 2.803 13.166 2.040 1.00 77.88 211 PRO A C 1
ATOM 1711 O O . PRO A 1 211 ? 2.496 14.345 2.254 1.00 77.88 211 PRO A O 1
ATOM 1714 N N . ALA A 1 212 ? 3.621 12.779 1.060 1.00 74.06 212 ALA A N 1
ATOM 1715 C CA . ALA A 1 212 ? 4.365 13.723 0.233 1.00 74.06 212 ALA A CA 1
ATOM 1716 C C . ALA A 1 212 ? 3.517 14.924 -0.209 1.00 74.06 212 ALA A C 1
ATOM 1718 O O . ALA A 1 212 ? 2.370 14.767 -0.643 1.00 74.06 212 ALA A O 1
ATOM 1719 N N . ALA A 1 213 ? 4.070 16.137 -0.139 1.00 70.06 213 ALA A N 1
ATOM 1720 C CA . ALA A 1 213 ? 3.302 17.380 -0.284 1.00 70.06 213 ALA A CA 1
ATOM 1721 C C . ALA A 1 213 ? 2.529 17.451 -1.615 1.00 70.06 213 ALA A C 1
ATOM 1723 O O . ALA A 1 213 ? 1.420 17.991 -1.680 1.00 70.06 213 ALA A O 1
ATOM 1724 N N . ARG A 1 214 ? 3.074 16.828 -2.670 1.00 73.06 214 ARG A N 1
ATOM 1725 C CA . ARG A 1 214 ? 2.431 16.660 -3.986 1.00 73.06 214 ARG A CA 1
ATOM 1726 C C . ARG A 1 214 ? 1.079 15.930 -3.929 1.00 73.06 214 ARG A C 1
ATOM 1728 O O . ARG A 1 214 ? 0.251 16.107 -4.818 1.00 73.06 214 ARG A O 1
ATOM 1735 N N . MET A 1 215 ? 0.857 15.100 -2.912 1.00 77.44 215 MET A N 1
ATOM 1736 C CA . MET A 1 215 ? -0.379 14.350 -2.672 1.00 77.44 215 MET A CA 1
ATOM 1737 C C . MET A 1 215 ? -1.402 15.109 -1.829 1.00 77.44 215 MET A C 1
ATOM 1739 O O . MET A 1 215 ? -2.564 14.700 -1.788 1.00 77.44 215 MET A O 1
ATOM 1743 N N . LEU A 1 216 ? -0.986 16.211 -1.199 1.00 80.06 216 LEU A N 1
ATOM 1744 C CA . LEU A 1 216 ? -1.813 17.083 -0.366 1.00 80.06 216 LEU A CA 1
ATOM 1745 C C . LEU A 1 216 ? -1.771 18.556 -0.839 1.00 80.06 216 LEU A C 1
ATOM 1747 O O . LEU A 1 216 ? -1.472 19.441 -0.026 1.00 80.06 216 LEU A O 1
ATOM 1751 N N . PRO A 1 217 ? -2.089 18.882 -2.113 1.00 82.38 217 PRO A N 1
ATOM 1752 C CA . PRO A 1 217 ? -1.988 20.254 -2.614 1.00 82.38 217 PRO A CA 1
ATOM 1753 C C . PRO A 1 217 ? -2.809 21.237 -1.769 1.00 82.38 217 PRO A C 1
ATOM 1755 O O . PRO A 1 217 ? -4.026 21.107 -1.652 1.00 82.38 217 PRO A O 1
ATOM 1758 N N . GLY A 1 218 ? -2.134 22.203 -1.137 1.00 84.88 218 GLY A N 1
ATOM 1759 C CA . GLY A 1 218 ? -2.765 23.207 -0.270 1.00 84.88 218 GLY A CA 1
ATOM 1760 C C . GLY A 1 218 ? -3.341 22.678 1.054 1.00 84.88 218 GLY A C 1
ATOM 1761 O O . GLY A 1 218 ? -3.926 23.456 1.803 1.00 84.88 218 GLY A O 1
ATOM 1762 N N . LYS A 1 219 ? -3.180 21.384 1.373 1.00 89.69 219 LYS A N 1
ATOM 1763 C CA . LYS A 1 219 ? -3.776 20.735 2.559 1.00 89.69 219 LYS A CA 1
ATOM 1764 C C . LYS A 1 219 ? -2.760 20.314 3.630 1.00 89.69 219 LYS A C 1
ATOM 1766 O O . LYS A 1 219 ? -3.177 19.953 4.727 1.00 89.69 219 LYS A O 1
ATOM 1771 N N . VAL A 1 220 ? -1.453 20.413 3.362 1.00 88.00 220 VAL A N 1
ATOM 1772 C CA . VAL A 1 220 ? -0.368 19.958 4.264 1.00 88.00 220 VAL A CA 1
ATOM 1773 C C . VAL A 1 220 ? -0.511 20.485 5.698 1.00 88.00 220 VAL A C 1
ATOM 1775 O O . VAL A 1 220 ? -0.426 19.714 6.648 1.00 88.00 220 VAL A O 1
ATOM 1778 N N . ALA A 1 221 ? -0.767 21.786 5.882 1.00 89.62 221 ALA A N 1
ATOM 1779 C CA . ALA A 1 221 ? -0.887 22.371 7.222 1.00 89.62 221 ALA A CA 1
ATOM 1780 C C . ALA A 1 221 ? -2.088 21.811 8.003 1.00 89.62 221 ALA A C 1
ATOM 1782 O O . ALA A 1 221 ? -1.973 21.509 9.189 1.00 89.62 221 ALA A O 1
ATOM 1783 N N . ARG A 1 222 ? -3.230 21.629 7.325 1.00 92.31 222 ARG A N 1
ATOM 1784 C CA . ARG A 1 222 ? -4.424 21.028 7.926 1.00 92.31 222 ARG A CA 1
ATOM 1785 C C . ARG A 1 222 ? -4.164 19.572 8.303 1.00 92.31 222 ARG A C 1
ATOM 1787 O O . ARG A 1 222 ? -4.458 19.188 9.428 1.00 92.31 222 ARG A O 1
ATOM 1794 N N . TRP A 1 223 ? -3.569 18.799 7.396 1.00 94.06 223 TRP A N 1
ATOM 1795 C CA . TRP A 1 223 ? -3.193 17.407 7.640 1.00 94.06 223 TRP A CA 1
ATOM 1796 C C . TRP A 1 223 ? -2.299 17.265 8.873 1.00 94.06 223 TRP A C 1
ATOM 1798 O O . TRP A 1 223 ? -2.622 16.514 9.791 1.00 94.06 223 TRP A O 1
ATOM 1808 N N . ARG A 1 224 ? -1.219 18.055 8.928 1.00 92.12 224 ARG A N 1
ATOM 1809 C CA . ARG A 1 224 ? -0.285 18.068 10.057 1.00 92.12 224 ARG A CA 1
ATOM 1810 C C . ARG A 1 224 ? -1.009 18.320 11.376 1.00 92.12 224 ARG A C 1
ATOM 1812 O O . ARG A 1 224 ? -0.794 17.583 12.328 1.00 92.12 224 ARG A O 1
ATOM 1819 N N . ASN A 1 225 ? -1.893 19.316 11.424 1.00 95.12 225 ASN A N 1
ATOM 1820 C CA . ASN A 1 225 ? -2.650 19.621 12.638 1.00 95.12 225 ASN A CA 1
ATOM 1821 C C . ASN A 1 225 ? -3.550 18.454 13.070 1.00 95.12 225 ASN A C 1
ATOM 1823 O O . ASN A 1 225 ? -3.611 18.147 14.258 1.00 95.12 225 ASN A O 1
ATOM 1827 N N . ILE A 1 226 ? -4.227 17.793 12.125 1.00 96.44 226 ILE A N 1
ATOM 1828 C CA . ILE A 1 226 ? -5.098 16.644 12.409 1.00 96.44 226 ILE A CA 1
ATOM 1829 C C . ILE A 1 226 ? -4.286 15.493 13.018 1.00 96.44 226 ILE A C 1
ATOM 1831 O O . ILE A 1 226 ? -4.638 15.011 14.097 1.00 96.44 226 ILE A O 1
ATOM 1835 N N . ILE A 1 227 ? -3.183 15.093 12.373 1.00 95.44 227 ILE A N 1
ATOM 1836 C CA . ILE A 1 227 ? -2.326 13.997 12.850 1.00 95.44 227 ILE A CA 1
ATOM 1837 C C . ILE A 1 227 ? -1.672 14.351 14.187 1.00 95.44 227 ILE A C 1
ATOM 1839 O O . ILE A 1 227 ? -1.747 13.560 15.122 1.00 95.44 227 ILE A O 1
ATOM 1843 N N . GLN A 1 228 ? -1.115 15.556 14.339 1.00 95.31 228 GLN A N 1
ATOM 1844 C CA . GLN A 1 228 ? -0.505 15.992 15.601 1.00 95.31 228 GLN A CA 1
ATOM 1845 C C . GLN A 1 228 ? -1.506 16.017 16.758 1.00 95.31 228 GLN A C 1
ATOM 1847 O O . GLN A 1 228 ? -1.155 15.687 17.892 1.00 95.31 228 GLN A O 1
ATOM 1852 N N . ASN A 1 229 ? -2.751 16.419 16.499 1.00 96.56 229 ASN A N 1
ATOM 1853 C CA . ASN A 1 229 ? -3.793 16.400 17.517 1.00 96.56 229 ASN A CA 1
ATOM 1854 C C . ASN A 1 229 ? -4.137 14.969 17.932 1.00 96.56 229 ASN A C 1
ATOM 1856 O O . ASN A 1 229 ? -4.279 14.708 19.127 1.00 96.56 229 ASN A O 1
ATOM 1860 N N . GLU A 1 230 ? -4.249 14.043 16.979 1.00 96.94 230 GLU A N 1
ATOM 1861 C CA . GLU A 1 230 ? -4.556 12.648 17.292 1.00 96.94 230 GLU A CA 1
ATOM 1862 C C . GLU A 1 230 ? -3.385 11.940 17.989 1.00 96.94 230 GLU A C 1
ATOM 1864 O O . GLU A 1 230 ? -3.590 11.293 19.015 1.00 96.94 230 GLU A O 1
ATOM 1869 N N . TRP A 1 231 ? -2.150 12.178 17.540 1.00 96.25 231 TRP A N 1
ATOM 1870 C CA . TRP A 1 231 ? -0.926 11.734 18.211 1.00 96.25 231 TRP A CA 1
ATOM 1871 C C . TRP A 1 231 ? -0.871 12.204 19.674 1.00 96.25 231 TRP A C 1
ATOM 1873 O O . TRP A 1 231 ? -0.664 11.399 20.583 1.00 96.25 231 TRP A O 1
ATOM 1883 N N . LYS A 1 232 ? -1.143 13.489 19.951 1.00 97.31 232 LYS A N 1
ATOM 1884 C CA . LYS A 1 232 ? -1.181 14.016 21.331 1.00 97.31 232 LYS A CA 1
ATOM 1885 C C . LYS A 1 232 ? -2.254 13.348 22.189 1.00 97.31 232 LYS A C 1
ATOM 1887 O O . LYS A 1 232 ? -2.015 13.111 23.374 1.00 97.31 232 LYS A O 1
ATOM 1892 N N . LYS A 1 233 ? -3.430 13.038 21.627 1.00 97.25 233 LYS A N 1
ATOM 1893 C CA . LYS A 1 233 ? -4.462 12.267 22.343 1.00 97.25 233 LYS A CA 1
ATOM 1894 C C . LYS A 1 233 ? -3.976 10.849 22.639 1.00 97.25 233 LYS A C 1
ATOM 1896 O O . LYS A 1 233 ? -4.202 10.368 23.748 1.00 97.25 233 LYS A O 1
ATOM 1901 N N . ALA A 1 234 ? -3.305 10.199 21.688 1.00 96.44 234 ALA A N 1
ATOM 1902 C CA . ALA A 1 234 ? -2.761 8.852 21.845 1.00 96.44 234 ALA A CA 1
ATOM 1903 C C . ALA A 1 234 ? -1.672 8.801 22.925 1.00 96.44 234 ALA A C 1
ATOM 1905 O O . ALA A 1 234 ? -1.731 7.949 23.809 1.00 96.44 234 ALA A O 1
ATOM 1906 N N . LEU A 1 235 ? -0.769 9.788 22.948 1.00 94.62 235 LEU A N 1
ATOM 1907 C CA . LEU A 1 235 ? 0.250 9.953 23.991 1.00 94.62 235 LEU A CA 1
ATOM 1908 C C . LEU A 1 235 ? -0.360 10.088 25.399 1.00 94.62 235 LEU A C 1
ATOM 1910 O O . LEU A 1 235 ? 0.233 9.669 26.388 1.00 94.62 235 LEU A O 1
ATOM 1914 N N . GLN A 1 236 ? -1.563 10.658 25.492 1.00 96.25 236 GLN A N 1
ATOM 1915 C CA . GLN A 1 236 ? -2.320 10.809 26.738 1.00 96.25 236 GLN A CA 1
ATOM 1916 C C . GLN A 1 236 ? -3.235 9.609 27.046 1.00 96.25 236 GLN A C 1
ATOM 1918 O O . GLN A 1 236 ? -3.982 9.663 28.023 1.00 96.25 236 GLN A O 1
ATOM 1923 N N . GLY A 1 237 ? -3.223 8.558 26.216 1.00 94.50 237 GLY A N 1
ATOM 1924 C CA . GLY A 1 237 ? -4.080 7.377 26.362 1.00 94.50 237 GLY A CA 1
ATOM 1925 C C . GLY A 1 237 ? -5.564 7.632 26.079 1.00 94.50 237 GLY A C 1
ATOM 1926 O O . GLY A 1 237 ? -6.413 6.916 26.598 1.00 94.50 237 GLY A O 1
ATOM 1927 N N . ARG A 1 238 ? -5.895 8.675 25.304 1.00 95.62 238 ARG A N 1
ATOM 1928 C CA . ARG A 1 238 ? -7.282 9.094 25.011 1.00 95.62 238 ARG A CA 1
ATOM 1929 C C . ARG A 1 238 ? -7.704 8.896 23.556 1.00 95.62 238 ARG A C 1
ATOM 1931 O O . ARG A 1 238 ? -8.846 9.193 23.221 1.00 95.62 238 ARG A O 1
ATOM 1938 N N . SER A 1 239 ? -6.787 8.483 22.683 1.00 96.62 239 SER A N 1
ATOM 1939 C CA . SER A 1 239 ? -7.097 8.228 21.273 1.00 96.62 239 SER A CA 1
ATOM 1940 C C . SER A 1 239 ? -7.711 6.845 21.091 1.00 96.62 239 SER A C 1
ATOM 1942 O O . SER A 1 239 ? -7.265 5.878 21.708 1.00 96.62 239 SER A O 1
ATOM 1944 N N . PHE A 1 240 ? -8.681 6.749 20.182 1.00 95.06 240 PHE A N 1
ATOM 1945 C CA . PHE A 1 240 ? -9.232 5.474 19.723 1.00 95.06 240 PHE A CA 1
ATOM 1946 C C . PHE A 1 240 ? -8.215 4.646 18.916 1.00 95.06 240 PHE A C 1
ATOM 1948 O O . PHE A 1 240 ? -8.372 3.435 18.836 1.00 95.06 240 PHE A O 1
ATOM 1955 N N . LEU A 1 241 ? -7.155 5.273 18.383 1.00 94.50 241 LEU A N 1
ATOM 1956 C CA . LEU A 1 241 ? -6.041 4.596 17.702 1.00 94.50 241 LEU A CA 1
ATOM 1957 C C . LEU A 1 241 ? -5.136 3.814 18.675 1.00 94.50 241 LEU A C 1
ATOM 1959 O O . LEU A 1 241 ? -4.211 3.120 18.261 1.00 94.50 241 LEU A O 1
ATOM 1963 N N . GLY A 1 242 ? -5.368 3.936 19.985 1.00 92.75 242 GLY A N 1
ATOM 1964 C CA . GLY A 1 242 ? -4.593 3.242 21.003 1.00 92.75 242 GLY A CA 1
ATOM 1965 C C . GLY A 1 242 ? -3.216 3.866 21.277 1.00 92.75 242 GLY A C 1
ATOM 1966 O O . GLY A 1 242 ? -2.845 4.898 20.713 1.00 92.75 242 GLY A O 1
ATOM 1967 N N . PRO A 1 243 ? -2.440 3.268 22.197 1.00 92.19 243 PRO A N 1
ATOM 1968 C CA . PRO A 1 243 ? -1.200 3.861 22.698 1.00 92.19 243 PRO A CA 1
ATOM 1969 C C . PRO A 1 243 ? -0.056 3.849 21.677 1.00 92.19 243 P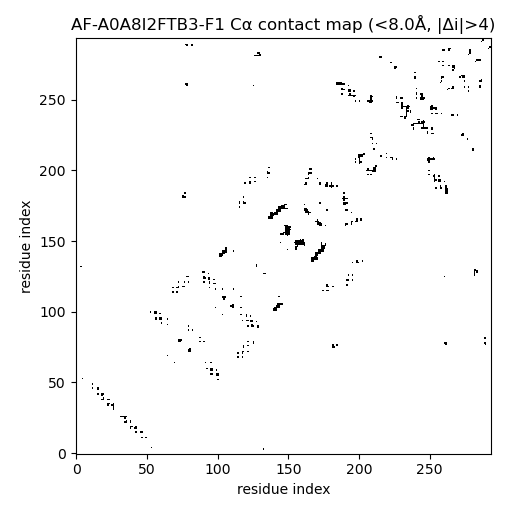RO A C 1
ATOM 1971 O O . PRO A 1 243 ? 0.812 4.717 21.737 1.00 92.19 243 PRO A O 1
ATOM 1974 N N . TYR A 1 244 ? -0.043 2.899 20.735 1.00 89.62 244 TYR A N 1
ATOM 1975 C CA . TYR A 1 244 ? 1.034 2.782 19.747 1.00 89.62 244 TYR A CA 1
ATOM 1976 C C . TYR A 1 244 ? 1.090 3.992 18.801 1.00 89.62 244 TYR A C 1
ATOM 1978 O O . TYR A 1 244 ? 2.176 4.488 18.502 1.00 89.62 244 TYR A O 1
ATOM 1986 N N . ALA A 1 245 ? -0.070 4.567 18.465 1.00 93.75 245 ALA A N 1
ATOM 1987 C CA . ALA A 1 245 ? -0.169 5.827 17.731 1.00 93.75 245 ALA A CA 1
ATOM 1988 C C . ALA A 1 245 ? 0.465 7.016 18.483 1.00 93.75 245 ALA A C 1
ATOM 1990 O O . ALA A 1 245 ? 0.725 8.050 17.884 1.00 93.75 245 ALA A O 1
ATOM 1991 N N . GLY A 1 246 ? 0.742 6.899 19.787 1.00 93.19 246 GLY A N 1
ATOM 1992 C CA . GLY A 1 246 ? 1.450 7.910 20.578 1.00 93.19 246 GLY A CA 1
ATOM 1993 C C . GLY A 1 246 ? 2.974 7.901 20.407 1.00 93.19 246 GLY A C 1
ATOM 1994 O O . GLY A 1 246 ? 3.637 8.800 20.924 1.00 93.19 246 GLY A O 1
ATOM 1995 N N . THR A 1 247 ? 3.542 6.919 19.696 1.00 91.31 247 THR A N 1
ATOM 1996 C CA . THR A 1 247 ? 4.999 6.765 19.518 1.00 91.31 247 THR A CA 1
ATOM 1997 C C . THR A 1 247 ? 5.626 7.961 18.799 1.00 91.31 247 THR A C 1
ATOM 1999 O O . THR A 1 247 ? 6.619 8.510 19.274 1.00 91.31 247 THR A O 1
ATOM 2002 N N . ASN A 1 248 ? 5.053 8.362 17.664 1.00 91.06 248 ASN A N 1
ATOM 2003 C CA . ASN A 1 248 ? 5.384 9.558 16.883 1.00 91.06 248 ASN A CA 1
ATOM 2004 C C . ASN A 1 248 ? 4.267 9.798 15.842 1.00 91.06 248 ASN A C 1
ATOM 2006 O O . ASN A 1 248 ? 3.354 8.979 15.713 1.00 91.06 248 ASN A O 1
ATOM 2010 N N . GLU A 1 249 ? 4.327 10.902 15.098 1.00 92.81 249 GLU A N 1
ATOM 2011 C CA . GLU A 1 249 ? 3.318 11.245 14.090 1.00 92.81 249 GLU A CA 1
ATOM 2012 C C . GLU A 1 249 ? 3.244 10.261 12.907 1.00 92.81 249 GLU A C 1
ATOM 2014 O O . GLU A 1 249 ? 2.152 10.049 12.378 1.00 92.81 249 GLU A O 1
ATOM 2019 N N . ALA A 1 250 ? 4.355 9.625 12.515 1.00 90.38 250 ALA A N 1
ATOM 2020 C CA . ALA A 1 250 ? 4.368 8.619 11.448 1.00 90.38 250 ALA A CA 1
ATOM 2021 C C . ALA A 1 250 ? 3.599 7.351 11.850 1.00 90.38 250 ALA A C 1
ATOM 2023 O O . ALA A 1 250 ? 2.760 6.869 11.092 1.00 90.38 250 ALA A O 1
ATOM 2024 N N . GLU A 1 251 ? 3.796 6.867 13.079 1.00 92.62 251 GLU A N 1
ATOM 2025 C CA . GLU A 1 251 ? 3.012 5.758 13.640 1.00 92.62 251 GLU A CA 1
ATOM 2026 C C . GLU A 1 251 ? 1.538 6.149 13.808 1.00 92.62 251 GLU A C 1
ATOM 2028 O O . GLU A 1 251 ? 0.649 5.358 13.503 1.00 92.62 251 GLU A O 1
ATOM 2033 N N . ALA A 1 252 ? 1.250 7.386 14.234 1.00 95.12 252 ALA A N 1
ATOM 2034 C CA . ALA A 1 252 ? -0.126 7.879 14.321 1.00 95.12 252 ALA A CA 1
ATOM 2035 C C . ALA A 1 252 ? -0.829 7.856 12.957 1.00 95.12 252 ALA A C 1
ATOM 2037 O O . ALA A 1 252 ? -1.988 7.450 12.864 1.00 95.12 252 ALA A O 1
ATOM 2038 N N . PHE A 1 253 ? -0.129 8.270 11.898 1.00 95.56 253 PHE A N 1
ATOM 2039 C CA . PHE A 1 253 ? -0.635 8.193 10.534 1.00 95.56 253 PHE A CA 1
ATOM 2040 C C . PHE A 1 253 ? -0.847 6.743 10.088 1.00 95.56 253 PHE A C 1
ATOM 2042 O O . PHE A 1 253 ? -1.933 6.423 9.610 1.00 95.56 253 PHE A O 1
ATOM 2049 N N . ALA A 1 254 ? 0.134 5.861 10.277 1.00 94.75 254 ALA A N 1
ATOM 2050 C CA . ALA A 1 254 ? 0.028 4.469 9.852 1.00 94.75 254 ALA A CA 1
ATOM 2051 C C . ALA A 1 254 ? -1.125 3.725 10.549 1.00 94.75 254 ALA A C 1
ATOM 2053 O O . ALA A 1 254 ? -1.939 3.100 9.870 1.00 94.75 254 ALA A O 1
ATOM 2054 N N . VAL A 1 255 ? -1.291 3.906 11.864 1.00 95.94 255 VAL A N 1
ATOM 2055 C CA . VAL A 1 255 ? -2.431 3.343 12.611 1.00 95.94 255 VAL A CA 1
ATOM 2056 C C . VAL A 1 255 ? -3.758 3.959 12.167 1.00 95.94 255 VAL A C 1
ATOM 2058 O O . VAL A 1 255 ? -4.770 3.268 12.066 1.00 95.94 255 VAL A O 1
ATOM 2061 N N . ALA A 1 256 ? -3.785 5.251 11.828 1.00 97.31 256 ALA A N 1
ATOM 2062 C CA . ALA A 1 256 ? -4.981 5.850 11.246 1.00 97.31 256 ALA A CA 1
ATOM 2063 C C . ALA A 1 256 ? -5.345 5.207 9.892 1.00 97.31 256 ALA A C 1
ATOM 2065 O O . ALA A 1 256 ? -6.524 4.989 9.621 1.00 97.31 256 ALA A O 1
ATOM 2066 N N . VAL A 1 257 ? -4.367 4.853 9.053 1.00 97.06 257 VAL A N 1
ATOM 2067 C CA . VAL A 1 257 ? -4.630 4.127 7.799 1.00 97.06 257 VAL A CA 1
ATOM 2068 C C . VAL A 1 257 ? -5.216 2.739 8.072 1.00 97.06 257 VAL A C 1
ATOM 2070 O O . VAL A 1 257 ? -6.178 2.373 7.402 1.00 97.06 257 VAL A O 1
ATOM 2073 N N . GLU A 1 258 ? -4.716 2.002 9.068 1.00 96.12 258 GLU A N 1
ATOM 2074 C CA . GLU A 1 258 ? -5.297 0.710 9.477 1.00 96.12 258 GLU A CA 1
ATOM 2075 C C . GLU A 1 258 ? -6.789 0.860 9.808 1.00 96.12 258 GLU A C 1
ATOM 2077 O O . GLU A 1 258 ? -7.640 0.258 9.152 1.00 96.12 258 GLU A O 1
ATOM 2082 N N . PHE A 1 259 ? -7.128 1.767 10.732 1.00 96.69 259 PHE A N 1
ATOM 2083 C CA . PHE A 1 259 ? -8.519 2.036 11.109 1.00 96.69 259 PHE A CA 1
ATOM 2084 C C . PHE A 1 259 ? -9.379 2.519 9.937 1.00 96.69 259 PHE A C 1
ATOM 2086 O O . PHE A 1 259 ? -10.566 2.212 9.888 1.00 96.69 259 PHE A O 1
ATOM 2093 N N . PHE A 1 260 ? -8.819 3.273 8.992 1.00 97.19 260 PHE A N 1
ATOM 2094 C CA . PHE A 1 260 ? -9.572 3.755 7.837 1.00 97.19 260 PHE A CA 1
ATOM 2095 C C . PHE A 1 260 ? -10.022 2.618 6.913 1.00 97.19 260 PHE A C 1
ATOM 2097 O O . PHE A 1 260 ? -11.123 2.699 6.368 1.00 97.19 260 PHE A O 1
ATOM 2104 N N . PHE A 1 261 ? -9.207 1.573 6.744 1.00 95.69 261 PHE A N 1
ATOM 2105 C CA . PHE A 1 261 ? -9.528 0.423 5.892 1.00 95.69 261 PHE A CA 1
ATOM 2106 C C . PHE A 1 261 ? -10.235 -0.724 6.623 1.00 95.69 261 PHE A C 1
ATOM 2108 O O . PHE A 1 261 ? -10.907 -1.510 5.960 1.00 95.69 261 PHE A O 1
ATOM 2115 N N . GLU A 1 262 ? -10.099 -0.818 7.945 1.00 93.38 262 GLU A N 1
ATOM 2116 C CA . GLU A 1 262 ? -10.678 -1.910 8.741 1.00 93.38 262 GLU A CA 1
ATOM 2117 C C . GLU A 1 262 ? -11.895 -1.495 9.557 1.00 93.38 262 GLU A C 1
ATOM 2119 O O . GLU A 1 262 ? -12.893 -2.205 9.600 1.00 93.38 262 GLU A O 1
ATOM 2124 N N . ASN A 1 263 ? -11.862 -0.318 10.181 1.00 93.69 263 ASN A N 1
ATOM 2125 C CA . ASN A 1 263 ? -12.942 0.126 11.056 1.00 93.69 263 ASN A CA 1
ATOM 2126 C C . ASN A 1 263 ? -13.338 1.594 10.810 1.00 93.69 263 ASN A C 1
ATOM 2128 O O . ASN A 1 263 ? -13.237 2.454 11.703 1.00 93.69 263 ASN A O 1
ATOM 2132 N N . PRO A 1 264 ? -13.814 1.912 9.588 1.00 95.12 264 PRO A N 1
ATOM 2133 C CA . PRO A 1 264 ? -14.119 3.283 9.196 1.00 95.12 264 PRO A CA 1
ATOM 2134 C C . PRO A 1 264 ? -15.236 3.912 10.034 1.00 95.12 264 PRO A C 1
ATOM 2136 O O . PRO A 1 264 ? -15.217 5.120 10.270 1.00 95.12 264 PRO A O 1
ATOM 2139 N N . HIS A 1 265 ? -16.180 3.113 10.543 1.00 94.75 265 HIS A N 1
ATOM 2140 C CA . HIS A 1 265 ? -17.257 3.594 11.410 1.00 94.75 265 HIS A CA 1
ATOM 2141 C C . HIS A 1 265 ? -16.726 4.101 12.762 1.00 94.75 265 HIS A C 1
ATOM 2143 O O . HIS A 1 265 ? -17.093 5.198 13.205 1.00 94.75 265 HIS A O 1
ATOM 2149 N N . VAL A 1 266 ? -15.831 3.343 13.415 1.00 94.81 266 VAL A N 1
ATOM 2150 C CA . VAL A 1 266 ? -15.191 3.771 14.673 1.00 94.81 266 VAL A CA 1
ATOM 2151 C C . VAL A 1 266 ? -14.381 5.041 14.450 1.00 94.81 266 VAL A C 1
ATOM 2153 O O . VAL A 1 266 ? -14.516 5.986 15.234 1.00 94.81 266 VAL A O 1
ATOM 2156 N N . MET A 1 267 ? -13.605 5.112 13.364 1.00 96.06 267 MET A N 1
ATOM 2157 C CA . MET A 1 267 ? -12.856 6.322 13.027 1.00 96.06 267 MET A CA 1
ATOM 2158 C C . MET A 1 267 ? -13.787 7.520 12.803 1.00 96.06 267 MET A C 1
ATOM 2160 O O . MET A 1 267 ? -13.575 8.572 13.405 1.00 96.06 267 MET A O 1
ATOM 2164 N N . LYS A 1 268 ? -14.833 7.375 11.978 1.00 96.81 268 LYS A N 1
ATOM 2165 C CA . LYS A 1 268 ? -15.773 8.463 11.674 1.00 96.81 268 LYS A CA 1
ATOM 2166 C C . LYS A 1 268 ? -16.461 8.994 12.930 1.00 96.81 268 LYS A C 1
ATOM 2168 O O . LYS A 1 268 ? -16.647 10.202 13.054 1.00 96.81 268 LYS A O 1
ATOM 2173 N N . THR A 1 269 ? -16.802 8.103 13.858 1.00 96.94 269 THR A N 1
ATOM 2174 C CA . THR A 1 269 ? -17.456 8.452 15.124 1.00 96.94 269 THR A CA 1
ATOM 2175 C C . THR A 1 269 ? -16.515 9.204 16.067 1.00 96.94 269 THR A C 1
ATOM 2177 O O . THR A 1 269 ? -16.901 10.222 16.637 1.00 96.94 269 THR A O 1
ATOM 2180 N N . ASN A 1 270 ? -15.276 8.730 16.233 1.00 97.25 270 ASN A N 1
ATOM 2181 C CA . ASN A 1 270 ? -14.343 9.280 17.225 1.00 97.25 270 ASN A CA 1
ATOM 2182 C C . ASN A 1 270 ? -13.547 10.489 16.713 1.00 97.25 270 ASN A C 1
ATOM 2184 O O . ASN A 1 270 ? -13.212 11.390 17.486 1.00 97.25 270 ASN A O 1
ATOM 2188 N N . ASN A 1 271 ? -13.228 10.524 15.419 1.00 97.38 271 ASN A N 1
ATOM 2189 C CA . ASN A 1 271 ? -12.550 11.644 14.778 1.00 97.38 271 ASN A CA 1
ATOM 2190 C C . ASN A 1 271 ? -13.027 11.816 13.319 1.00 97.38 271 ASN A C 1
ATOM 2192 O O . ASN A 1 271 ? -12.347 11.399 12.375 1.00 97.38 271 ASN A O 1
ATOM 2196 N N . PRO A 1 272 ? -14.186 12.471 13.107 1.00 97.50 272 PRO A N 1
ATOM 2197 C CA . PRO A 1 272 ? -14.746 12.666 11.773 1.00 97.50 272 PRO A CA 1
ATOM 2198 C C . PRO A 1 272 ? -13.859 13.526 10.871 1.00 97.50 272 PRO A C 1
ATOM 2200 O O . PRO A 1 272 ? -13.931 13.374 9.654 1.00 97.50 272 PRO A O 1
ATOM 2203 N N . GLU A 1 273 ? -13.040 14.420 11.435 1.00 97.38 273 GLU A N 1
ATOM 2204 C CA . GLU A 1 273 ? -12.116 15.240 10.652 1.00 97.38 273 GLU A CA 1
ATOM 2205 C C . GLU A 1 273 ? -10.963 14.402 10.084 1.00 97.38 273 GLU A C 1
ATOM 2207 O O . GLU A 1 273 ? -10.643 14.535 8.903 1.00 97.38 273 GLU A O 1
ATOM 2212 N N . LEU A 1 274 ? -10.383 13.506 10.892 1.00 97.31 274 LEU A N 1
ATOM 2213 C CA . LEU A 1 274 ? -9.364 12.558 10.436 1.00 97.31 274 LEU A CA 1
ATOM 2214 C C . LEU A 1 274 ? -9.915 11.617 9.362 1.00 97.31 274 LEU A C 1
ATOM 2216 O O . LEU A 1 274 ? -9.254 11.416 8.344 1.00 97.31 274 LEU A O 1
ATOM 2220 N N . TYR A 1 275 ? -11.143 11.119 9.540 1.00 97.94 275 TYR A N 1
ATOM 2221 C CA . TYR A 1 275 ? -11.808 10.313 8.516 1.00 97.94 275 TYR A CA 1
ATOM 2222 C C . TYR A 1 275 ? -11.928 11.063 7.185 1.00 97.94 275 TYR A C 1
ATOM 2224 O O . TYR A 1 275 ? -11.540 10.540 6.147 1.00 97.94 275 TYR A O 1
ATOM 2232 N N . GLU A 1 276 ? -12.436 12.301 7.198 1.00 96.94 276 GLU A N 1
ATOM 2233 C CA . GLU A 1 276 ? -12.584 13.090 5.967 1.00 96.94 276 GLU A CA 1
ATOM 2234 C C . GLU A 1 276 ? -11.234 13.405 5.316 1.00 9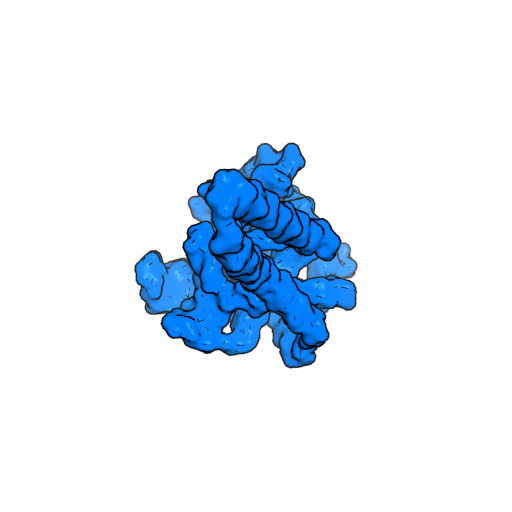6.94 276 GLU A C 1
ATOM 2236 O O . GLU A 1 276 ? -11.128 13.377 4.092 1.00 96.94 276 GLU A O 1
ATOM 2241 N N . ALA A 1 277 ? -10.188 13.652 6.109 1.00 96.06 277 ALA A N 1
ATOM 2242 C CA . ALA A 1 277 ? -8.845 13.849 5.576 1.00 96.06 277 ALA A CA 1
ATOM 2243 C C . ALA A 1 277 ? -8.326 12.593 4.858 1.00 96.06 277 ALA A C 1
ATOM 2245 O O . ALA A 1 277 ? -7.808 12.705 3.747 1.00 96.06 277 ALA A O 1
ATOM 2246 N N . LEU A 1 278 ? -8.501 11.405 5.446 1.00 96.69 278 LEU A N 1
ATOM 2247 C CA . LEU A 1 278 ? -8.097 10.135 4.833 1.00 96.69 278 LEU A CA 1
ATOM 2248 C C . LEU A 1 278 ? -8.967 9.769 3.627 1.00 96.69 278 LEU A C 1
ATOM 2250 O O . LEU A 1 278 ? -8.431 9.301 2.626 1.00 96.69 278 LEU A O 1
ATOM 2254 N N . LYS A 1 279 ? -10.269 10.071 3.668 1.00 96.12 279 LYS A N 1
ATOM 2255 C CA . LYS A 1 279 ? -11.195 9.936 2.534 1.00 96.12 279 LYS A CA 1
ATOM 2256 C C . LYS A 1 279 ? -10.746 10.775 1.342 1.00 96.12 279 LYS A C 1
ATOM 2258 O O . LYS A 1 279 ? -10.600 10.261 0.234 1.00 96.12 279 LYS A O 1
ATOM 2263 N N . ASP A 1 280 ? -10.463 12.054 1.587 1.00 94.00 280 ASP A N 1
ATOM 2264 C CA . ASP A 1 280 ? -9.920 12.983 0.593 1.00 94.00 280 ASP A CA 1
ATOM 2265 C C . ASP A 1 280 ? -8.558 12.518 0.073 1.00 94.00 280 ASP A C 1
ATOM 2267 O O . ASP A 1 280 ? -8.254 12.665 -1.112 1.00 94.00 280 ASP A O 1
ATOM 2271 N N . PHE A 1 281 ? -7.719 11.984 0.963 1.00 93.12 281 PHE A N 1
ATOM 2272 C CA . PHE A 1 281 ? -6.403 11.494 0.604 1.00 93.12 281 PHE A CA 1
ATOM 2273 C C . PHE A 1 281 ? -6.504 10.240 -0.260 1.00 93.12 281 PHE A C 1
ATOM 2275 O O . PHE A 1 281 ? -6.035 10.265 -1.385 1.00 93.12 281 PHE A O 1
ATOM 2282 N N . PHE A 1 282 ? -7.111 9.148 0.187 1.00 93.75 282 PHE A N 1
ATOM 2283 C CA . PHE A 1 282 ? -7.193 7.923 -0.613 1.00 93.75 282 PHE A CA 1
ATOM 2284 C C . PHE A 1 282 ? -8.182 8.010 -1.776 1.00 93.75 282 PHE A C 1
ATOM 2286 O O . PHE A 1 282 ? -8.142 7.150 -2.654 1.00 93.75 282 PHE A O 1
ATOM 2293 N N . ASN A 1 283 ? -9.019 9.053 -1.821 1.00 94.25 283 ASN A N 1
ATOM 2294 C CA . ASN A 1 283 ? -10.048 9.256 -2.838 1.00 94.25 283 ASN A CA 1
ATOM 2295 C C . ASN A 1 283 ? -11.016 8.056 -2.923 1.00 94.25 283 ASN A C 1
ATOM 2297 O O . ASN A 1 283 ? -11.416 7.620 -4.003 1.00 94.25 283 ASN A O 1
ATOM 2301 N N . ILE A 1 284 ? -11.360 7.506 -1.755 1.00 95.19 284 ILE A N 1
ATOM 2302 C CA . ILE A 1 284 ? -12.348 6.440 -1.549 1.00 95.19 284 ILE A CA 1
ATOM 2303 C C . ILE A 1 284 ? -1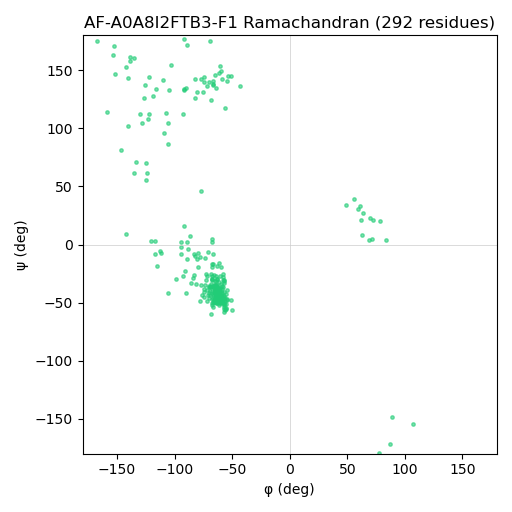3.113 6.712 -0.260 1.00 95.19 284 ILE A C 1
ATOM 2305 O O . ILE A 1 284 ? -12.560 7.306 0.658 1.00 95.19 284 ILE A O 1
ATOM 2309 N N . ASP A 1 285 ? -14.347 6.225 -0.178 1.00 96.44 285 ASP A N 1
ATOM 2310 C CA . ASP A 1 285 ? -15.158 6.240 1.041 1.00 96.44 285 ASP A CA 1
ATOM 2311 C C . ASP A 1 285 ? -15.276 4.808 1.579 1.00 96.44 285 ASP A C 1
ATOM 2313 O O . ASP A 1 285 ? -16.084 4.017 1.090 1.00 96.44 285 ASP A O 1
ATOM 2317 N N . THR A 1 286 ? -14.411 4.445 2.530 1.00 96.06 286 THR A N 1
ATOM 2318 C CA . THR A 1 286 ? -14.342 3.082 3.082 1.00 96.06 286 THR A CA 1
ATOM 2319 C C . THR A 1 286 ? -15.580 2.730 3.897 1.00 96.06 286 THR A C 1
ATOM 2321 O O . THR A 1 286 ? -16.044 1.597 3.812 1.00 96.06 286 THR A O 1
ATOM 2324 N N . LEU A 1 287 ? -16.179 3.699 4.599 1.00 95.62 287 LEU A N 1
ATOM 2325 C CA . LEU A 1 287 ? -17.456 3.525 5.291 1.00 95.62 287 LEU A CA 1
ATOM 2326 C C . LEU A 1 287 ? -18.554 3.133 4.303 1.00 95.62 287 LEU A C 1
ATOM 2328 O O . LEU A 1 287 ? -19.223 2.131 4.517 1.00 95.62 287 LEU A O 1
ATOM 2332 N N . LYS A 1 288 ? -18.682 3.854 3.182 1.00 94.94 288 LYS A N 1
ATOM 2333 C CA . LYS A 1 288 ? -19.677 3.524 2.152 1.00 94.94 288 LYS A CA 1
ATOM 2334 C C . LYS A 1 288 ? -19.430 2.160 1.500 1.00 94.94 288 LYS A C 1
ATOM 2336 O O . LYS A 1 288 ? -20.384 1.483 1.133 1.00 94.94 288 LYS A O 1
ATOM 2341 N N . ILE A 1 289 ? -18.166 1.766 1.323 1.00 93.62 289 ILE A N 1
ATOM 2342 C CA . ILE A 1 289 ? -17.818 0.452 0.765 1.00 93.62 289 ILE A CA 1
ATOM 2343 C C . ILE A 1 289 ? -18.215 -0.658 1.742 1.00 93.62 289 ILE A C 1
ATOM 2345 O O . ILE A 1 289 ? -18.873 -1.606 1.338 1.00 93.62 289 ILE A O 1
ATOM 2349 N N . MET A 1 290 ? -17.829 -0.548 3.013 1.00 89.12 290 MET A N 1
ATOM 2350 C CA . MET A 1 290 ? -17.998 -1.623 4.001 1.00 89.12 290 MET A CA 1
ATOM 2351 C C . MET A 1 290 ? -19.398 -1.658 4.624 1.00 89.12 290 MET A C 1
ATOM 2353 O O . MET A 1 290 ? -19.867 -2.715 5.036 1.00 89.12 290 MET A O 1
ATOM 2357 N N . HIS A 1 291 ? -20.083 -0.516 4.657 1.00 86.06 291 HIS A N 1
ATOM 2358 C CA . HIS A 1 291 ? -21.416 -0.341 5.224 1.00 86.06 291 HIS A CA 1
ATOM 2359 C C . HIS A 1 291 ? -22.302 0.460 4.250 1.00 86.06 291 HIS A C 1
ATOM 2361 O O . HIS A 1 291 ? -22.628 1.620 4.507 1.00 86.06 291 HIS A O 1
ATOM 2367 N N . PRO A 1 292 ? -22.710 -0.134 3.114 1.00 73.94 292 PRO A N 1
ATOM 2368 C CA . PRO A 1 292 ? -23.461 0.572 2.072 1.00 73.94 292 PRO A CA 1
ATOM 2369 C C . PRO A 1 292 ? -24.840 1.081 2.523 1.00 73.94 292 PRO A C 1
ATOM 2371 O O . PRO A 1 292 ? -25.385 1.979 1.884 1.00 73.94 292 PRO A O 1
ATOM 2374 N N . ASP A 1 293 ? -25.374 0.534 3.619 1.00 71.06 293 ASP A N 1
ATOM 2375 C CA . ASP A 1 293 ? -26.673 0.896 4.199 1.00 71.06 293 ASP A CA 1
ATOM 2376 C C . ASP A 1 293 ? -26.584 1.960 5.317 1.00 71.06 293 ASP A C 1
ATOM 2378 O O . ASP A 1 293 ? -27.605 2.271 5.936 1.00 71.06 293 ASP A O 1
ATOM 2382 N N . SER A 1 294 ? -25.381 2.477 5.618 1.00 59.56 294 SER A N 1
ATOM 2383 C CA . SER A 1 294 ? -25.137 3.470 6.687 1.00 59.56 294 SER A CA 1
ATOM 2384 C C . SER A 1 294 ? -25.174 4.931 6.242 1.00 59.56 294 SER A C 1
ATOM 2386 O O . SER A 1 294 ? -24.963 5.213 5.040 1.00 59.56 294 SER A O 1
#

Nearest PDB structures (foldseek):
  3dl1-assembly1_A  TM=8.664E-01  e=2.889E-08  Klebsiella pneumoniae subsp. pneumoniae MGH 78578
  3khi-assembly1_A  TM=8.509E-01  e=7.686E-08  Klebsiella pneumoniae subsp. pneumoniae MGH 78578

Radius of gyration: 22.01 Å; Cα contacts (8 Å, |Δi|>4): 432; chains: 1; bounding box: 61×43×67 Å

Secondary structure (DSSP, 8-state):
-HHHHHHHHHHHHHHHHHHHHHHHHHHHHHT-TTHHHHHHHHHHHHHHHHTHHHHHHHHHHHSPPPHHHHHHHHHH-HHHHH--HHHHHHHHHHHHHHHHH--EEEGGGEEPPHHHHHHHHHHHHHHTTT-TT-----SS-EEEESSS-B-TT--BTSSSBSEE--TTS-EEEEHHHHHHHHHSTTSS--HHHHHHHHHHHGGGT--SS---GGGSTTTHHHHHHHHHHHHHHHHTT--TTTTGGGS-HHHHHHHHHHHHHH-HHHHHHH-HHHHHHHHHHHTS-HHHHH-TT-

pLDDT: mean 88.22, std 10.98, range [33.19, 97.94]

Mean predicted aligned error: 6.4 Å

Sequence (294 aa):
MQIIYKIDALFIAFYSLLILVVGTAFTIAAKNVIFIPITLLVEMVYLSVALRRPYKRYRALKKPIPEEWKQILAECSSFYKHLDQEGKERFERDIRVFLSDFSIESIRRQAVDIKIKLLVASGFAALLHGRPHWEPPIKDGVLVYPGDRFSRDYKIGIGNRVGQASINSPLIVSEESLKQGFRHPDDGHNVIYHELAHYFDLEDGQAEGIPAARMLPGKVARWRNIIQNEWKKALQGRSFLGPYAGTNEAEAFAVAVEFFFENPHVMKTNNPELYEALKDFFNIDTLKIMHPDS

Solvent-accessible surface area (backbone atoms only — not comparable to full-atom values): 15459 Å² total; per-residue (Å²): 126,66,65,63,59,44,49,54,49,49,52,51,52,50,53,52,49,48,50,53,52,53,36,51,53,49,24,62,75,66,73,38,76,76,39,53,64,52,38,52,50,52,49,52,53,49,50,57,60,67,46,47,60,61,52,40,36,53,59,39,68,73,46,80,79,59,68,70,56,53,53,52,39,51,72,40,31,64,66,60,52,47,40,54,74,71,51,41,54,52,36,56,48,42,30,40,41,47,65,54,75,37,55,63,26,25,76,92,74,35,87,59,59,67,69,59,50,48,54,55,32,48,35,53,24,59,68,29,64,48,34,85,81,69,73,80,74,63,27,92,21,36,38,35,38,70,49,58,22,22,27,98,85,68,40,68,70,38,73,83,37,41,54,44,61,49,81,82,33,43,36,36,34,15,46,46,37,48,52,48,22,40,71,46,51,65,75,38,56,30,52,54,40,28,35,53,39,46,52,44,13,38,70,72,73,44,80,65,40,48,56,28,62,88,76,32,76,97,38,53,71,60,51,50,52,51,43,51,52,48,17,56,31,7,62,71,69,69,31,93,72,34,57,68,16,30,76,41,40,36,45,24,38,13,42,48,48,14,22,44,70,34,26,28,63,62,39,39,71,78,38,47,66,57,41,52,52,49,28,67,60,42,52,45,61,49,44,54,45,74,38,71,91,110

Foldseek 3Di:
DPPVVVVLVVVLVVVLVVLVVVLVVVCVVVVHPVSVVVSVVVSVVSCCVSCQLVVLLVVLQVDQDDPVLVVLCCQQALLLVLDDPVLVVQLSSQLSSLVSRADEAEPPRHDDDPSLSSLLSSLVSLLCSLPVPDDQQADRHEYEYEDQAAPPVRHHPDHDHQWDADHNYHTYGYSVQSSVCRVQLQPLRHRSLLNSLQSQCCPVPDQQLFGDCVLQPVCRVVSNVLLVVQLVCLCVQNHPLHVQSVPHSSSSNSSLSSCLQRPLPVCCVRPVSSNVVVCSRSVHRNCCSSPVPD